Protein AF-A0A4Q6GI76-F1 (afdb_monomer_lite)

pLDDT: mean 83.43, std 17.77, range [30.83, 98.12]

Structure (mmCIF, N/CA/C/O backbone):
data_AF-A0A4Q6GI76-F1
#
_entry.id   AF-A0A4Q6GI76-F1
#
loop_
_atom_site.group_PDB
_atom_site.id
_atom_site.type_symbol
_atom_site.label_atom_id
_atom_site.label_alt_id
_atom_site.label_comp_id
_atom_site.label_asym_id
_atom_site.label_entity_id
_atom_site.label_seq_id
_atom_site.pdbx_PDB_ins_code
_atom_site.Cartn_x
_atom_site.Cartn_y
_atom_site.Cartn_z
_atom_site.occupancy
_atom_site.B_iso_or_equiv
_atom_site.auth_seq_id
_atom_site.auth_comp_id
_atom_site.auth_asym_id
_atom_site.auth_atom_id
_atom_site.pdbx_PDB_model_num
ATOM 1 N N . MET A 1 1 ? 5.325 -3.059 26.705 1.00 37.44 1 MET A N 1
ATOM 2 C CA . MET A 1 1 ? 4.812 -3.967 25.661 1.00 37.44 1 MET A CA 1
ATOM 3 C C . MET A 1 1 ? 5.532 -3.606 24.387 1.00 37.44 1 MET A C 1
ATOM 5 O O . MET A 1 1 ? 5.475 -2.455 23.978 1.00 37.44 1 MET A O 1
ATOM 9 N N . GLU A 1 2 ? 6.312 -4.540 23.868 1.00 30.83 2 GLU A N 1
ATOM 10 C CA . GLU A 1 2 ? 7.155 -4.357 22.692 1.00 30.83 2 GLU A CA 1
ATOM 11 C C . GLU A 1 2 ? 6.266 -4.553 21.460 1.00 30.83 2 GLU A C 1
ATOM 13 O O . GLU A 1 2 ? 5.723 -5.638 21.258 1.00 30.83 2 GLU A O 1
ATOM 18 N N . ALA A 1 3 ? 6.017 -3.478 20.708 1.00 36.62 3 ALA A N 1
ATOM 19 C CA . ALA A 1 3 ? 5.269 -3.556 19.460 1.00 36.62 3 ALA A CA 1
ATOM 20 C C . ALA A 1 3 ? 6.072 -4.439 18.502 1.00 36.62 3 ALA A C 1
ATOM 22 O O . ALA A 1 3 ? 7.137 -4.050 18.028 1.00 36.62 3 ALA A O 1
ATOM 23 N N . THR A 1 4 ? 5.605 -5.665 18.290 1.00 39.88 4 THR A N 1
ATOM 24 C CA . THR A 1 4 ? 6.233 -6.601 17.364 1.00 39.88 4 THR A CA 1
ATOM 25 C C . THR A 1 4 ? 6.022 -6.042 15.961 1.00 39.88 4 THR A C 1
ATOM 27 O O . THR A 1 4 ? 4.904 -6.067 15.454 1.00 39.88 4 THR A O 1
ATOM 30 N N . GLU A 1 5 ? 7.060 -5.459 15.356 1.00 50.97 5 GLU A N 1
ATOM 31 C CA . GLU A 1 5 ? 6.970 -4.973 13.978 1.00 50.97 5 GLU A CA 1
ATOM 32 C C . GLU A 1 5 ? 6.581 -6.146 13.061 1.00 50.97 5 GLU A C 1
ATOM 34 O O . GLU A 1 5 ? 7.261 -7.183 13.077 1.00 50.97 5 GLU A O 1
ATOM 39 N N . PRO A 1 6 ? 5.513 -6.024 12.249 1.00 48.62 6 PRO A N 1
ATOM 40 C CA . PRO A 1 6 ? 5.108 -7.086 11.341 1.00 48.62 6 PRO A CA 1
ATOM 41 C C . PRO A 1 6 ? 6.203 -7.303 10.291 1.00 48.62 6 PRO A C 1
ATOM 43 O O . PRO A 1 6 ? 6.335 -6.585 9.297 1.00 48.62 6 PRO A O 1
ATOM 46 N N . THR A 1 7 ? 7.034 -8.314 10.532 1.00 49.97 7 THR A N 1
ATOM 47 C CA . THR A 1 7 ? 8.175 -8.656 9.684 1.00 49.97 7 THR A CA 1
ATOM 48 C C . THR A 1 7 ? 7.739 -9.697 8.661 1.00 49.97 7 THR A C 1
ATOM 50 O O . THR A 1 7 ? 8.156 -10.848 8.708 1.00 49.97 7 THR A O 1
ATOM 53 N N . ILE A 1 8 ? 6.873 -9.305 7.725 1.00 56.41 8 ILE A N 1
ATOM 54 C CA . ILE A 1 8 ? 6.494 -10.174 6.603 1.00 56.41 8 ILE A CA 1
ATOM 55 C C . ILE A 1 8 ? 7.103 -9.591 5.337 1.00 56.41 8 ILE A C 1
ATOM 57 O O . ILE A 1 8 ? 6.615 -8.612 4.763 1.00 56.41 8 ILE A O 1
ATOM 61 N N . ASN A 1 9 ? 8.254 -10.132 4.933 1.00 61.22 9 ASN A N 1
ATOM 62 C CA . ASN A 1 9 ? 8.747 -9.914 3.577 1.00 61.22 9 ASN A CA 1
ATOM 63 C C . ASN A 1 9 ? 7.751 -10.557 2.602 1.00 61.22 9 ASN A C 1
ATOM 65 O O . ASN A 1 9 ? 7.221 -11.619 2.926 1.00 61.22 9 ASN A O 1
ATOM 69 N N . PRO A 1 10 ? 7.473 -9.926 1.447 1.00 63.62 10 PRO A N 1
ATOM 70 C CA . PRO A 1 10 ? 6.623 -10.539 0.433 1.00 63.62 10 PRO A CA 1
ATOM 71 C C . PRO A 1 10 ? 7.133 -11.943 0.129 1.00 63.62 10 PRO A C 1
ATOM 73 O O . PRO A 1 10 ? 8.340 -12.141 -0.043 1.00 63.62 10 PRO A O 1
ATOM 76 N N . ASP A 1 11 ? 6.211 -12.900 0.072 1.00 70.19 11 ASP A N 1
ATOM 77 C CA . ASP A 1 11 ? 6.537 -14.246 -0.370 1.00 70.19 11 ASP A CA 1
ATOM 78 C C . ASP A 1 11 ? 7.197 -14.157 -1.754 1.00 70.19 11 ASP A C 1
ATOM 80 O O . ASP A 1 11 ? 6.718 -13.474 -2.663 1.00 70.19 11 ASP A O 1
ATOM 84 N N . THR A 1 12 ? 8.319 -14.848 -1.932 1.00 68.44 12 THR A N 1
ATOM 85 C CA . THR A 1 12 ? 8.955 -15.000 -3.244 1.00 68.44 12 THR A CA 1
ATOM 86 C C . THR A 1 12 ? 7.984 -15.523 -4.309 1.00 68.44 12 THR A C 1
ATOM 88 O O . THR A 1 12 ? 8.167 -15.240 -5.491 1.00 68.44 12 THR A O 1
ATOM 91 N N . SER A 1 13 ? 6.907 -16.211 -3.909 1.00 77.19 13 SER A N 1
ATOM 92 C CA . SER A 1 13 ? 5.846 -16.671 -4.805 1.00 77.19 13 SER A CA 1
ATOM 93 C C . SER A 1 13 ? 5.094 -15.547 -5.525 1.00 77.19 13 SER A C 1
ATOM 95 O O . SER A 1 13 ? 4.607 -15.803 -6.625 1.00 77.19 13 SER A O 1
ATOM 97 N N . VAL A 1 14 ? 5.053 -14.317 -4.993 1.00 86.94 14 VAL A N 1
ATOM 98 C CA . VAL A 1 14 ? 4.423 -13.152 -5.654 1.00 86.94 14 VAL A CA 1
ATOM 99 C C . VAL A 1 14 ? 5.421 -12.283 -6.423 1.00 86.94 14 VAL A C 1
ATOM 101 O O . VAL A 1 14 ? 5.030 -11.317 -7.084 1.00 86.94 14 VAL A O 1
ATOM 104 N N . TYR A 1 15 ? 6.714 -12.618 -6.352 1.00 92.12 15 TYR A N 1
ATOM 105 C CA . TYR A 1 15 ? 7.767 -11.915 -7.072 1.00 92.12 15 TYR A CA 1
ATOM 106 C C . TYR A 1 15 ? 7.858 -12.385 -8.524 1.00 92.12 15 TYR A C 1
ATOM 108 O O . TYR A 1 15 ? 8.027 -13.576 -8.791 1.00 92.12 15 TYR A O 1
ATOM 116 N N . ARG A 1 16 ? 7.764 -11.451 -9.475 1.00 94.88 16 ARG A N 1
ATOM 117 C CA . ARG A 1 16 ? 7.809 -11.747 -10.918 1.00 94.88 16 ARG A CA 1
ATOM 118 C C . ARG A 1 16 ? 8.626 -10.709 -11.672 1.00 94.88 16 ARG A C 1
ATOM 120 O O . ARG A 1 16 ? 8.533 -9.521 -11.370 1.00 94.88 16 ARG A O 1
ATOM 127 N N . ILE A 1 17 ? 9.382 -11.148 -12.675 1.00 96.12 17 ILE A N 1
ATOM 128 C CA . ILE A 1 17 ? 10.082 -10.277 -13.625 1.00 96.12 17 ILE A CA 1
ATOM 129 C C . ILE A 1 17 ? 9.300 -10.307 -14.937 1.00 96.12 17 ILE A C 1
ATOM 131 O O . ILE A 1 17 ? 9.099 -11.373 -15.514 1.00 96.12 17 ILE A O 1
ATOM 135 N N . LEU A 1 18 ? 8.842 -9.148 -15.402 1.00 97.00 18 LEU A N 1
ATOM 136 C CA . LEU A 1 18 ? 7.907 -9.030 -16.519 1.00 97.00 18 LEU A CA 1
ATOM 137 C C . LEU A 1 18 ? 8.418 -8.011 -17.536 1.00 97.00 18 LEU A C 1
ATOM 139 O O . LEU A 1 18 ? 8.695 -6.869 -17.188 1.00 97.00 18 LEU A O 1
ATOM 143 N N . TYR A 1 19 ? 8.496 -8.393 -18.804 1.00 95.69 19 TYR A N 1
ATOM 144 C CA . TYR A 1 19 ? 8.895 -7.511 -19.901 1.00 95.69 19 TYR A CA 1
ATOM 145 C C . TYR A 1 19 ? 7.691 -7.199 -20.770 1.00 95.69 19 TYR A C 1
ATOM 147 O O . TYR A 1 19 ? 7.046 -8.119 -21.265 1.00 95.69 19 TYR A O 1
ATOM 155 N N . PHE A 1 20 ? 7.384 -5.920 -20.978 1.00 93.62 20 PHE A N 1
ATOM 156 C CA . PHE A 1 20 ? 6.380 -5.554 -21.973 1.00 93.62 20 PHE A CA 1
ATOM 157 C C . PHE A 1 20 ? 6.888 -5.900 -23.368 1.00 93.62 20 PHE A C 1
ATOM 159 O O . PHE A 1 20 ? 8.040 -5.614 -23.694 1.00 93.62 20 PHE A O 1
ATOM 166 N N . GLU A 1 21 ? 6.017 -6.488 -24.185 1.00 84.38 21 GLU A N 1
ATOM 167 C CA . GLU A 1 21 ? 6.312 -6.679 -25.603 1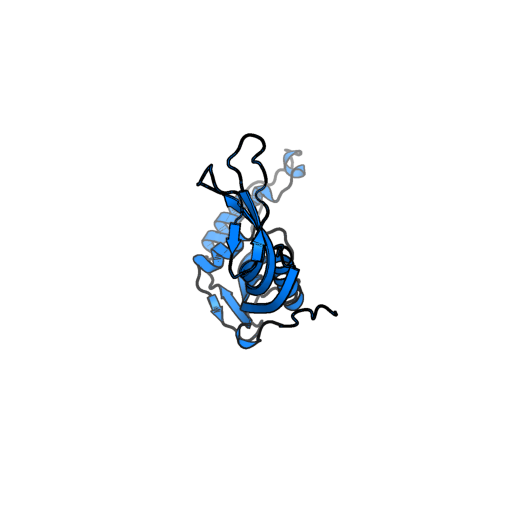.00 84.38 21 GLU A CA 1
ATOM 168 C C . GLU A 1 21 ? 6.536 -5.317 -26.276 1.00 84.38 21 GLU A C 1
ATOM 170 O O . GLU A 1 21 ? 6.006 -4.285 -25.848 1.00 84.38 21 GLU A O 1
ATOM 175 N N . GLU A 1 22 ? 7.340 -5.291 -27.335 1.00 67.19 22 GLU A N 1
ATOM 176 C CA . GLU A 1 22 ? 7.531 -4.082 -28.129 1.00 67.19 22 GLU A CA 1
ATOM 177 C C . GLU A 1 22 ? 6.208 -3.688 -28.794 1.00 67.19 22 GLU A C 1
ATOM 179 O O . GLU A 1 22 ? 5.761 -4.314 -29.750 1.00 67.19 22 GLU A O 1
ATOM 184 N N . VAL A 1 23 ? 5.565 -2.629 -28.293 1.00 57.75 23 VAL A N 1
ATOM 185 C CA . VAL A 1 23 ? 4.292 -2.136 -28.860 1.00 57.75 23 VAL A CA 1
ATOM 186 C C . VAL A 1 23 ? 4.498 -0.996 -29.866 1.00 57.75 23 VAL A C 1
ATOM 188 O O . VAL A 1 23 ? 3.547 -0.460 -30.428 1.00 57.75 23 VAL A O 1
ATOM 191 N N . TYR A 1 24 ? 5.750 -0.638 -30.154 1.00 53.97 24 TYR A N 1
ATOM 192 C CA . TYR A 1 24 ? 6.079 0.388 -31.137 1.00 53.97 24 TYR A CA 1
ATOM 193 C C . TYR A 1 24 ? 6.860 -0.224 -32.299 1.00 53.97 24 TYR A C 1
ATOM 195 O O . TYR A 1 24 ? 8.033 -0.545 -32.118 1.00 53.97 24 TYR A O 1
ATOM 203 N N . PRO A 1 25 ? 6.278 -0.332 -33.509 1.00 53.88 25 PRO A N 1
ATOM 204 C CA . PRO A 1 25 ? 7.106 -0.485 -34.693 1.00 53.88 25 PRO A CA 1
ATOM 205 C C . PRO A 1 25 ? 8.011 0.752 -34.767 1.00 53.88 25 PRO A C 1
ATOM 207 O O . PRO A 1 25 ? 7.522 1.883 -34.707 1.00 53.88 25 PRO A O 1
ATOM 210 N N . SER A 1 26 ? 9.322 0.525 -34.853 1.00 53.25 26 SER A N 1
ATOM 211 C CA . SER A 1 26 ? 10.428 1.503 -34.899 1.00 53.25 26 SER A CA 1
ATOM 212 C C . SER A 1 26 ? 10.108 2.857 -35.561 1.00 53.25 26 SER A C 1
ATOM 214 O O . SER A 1 26 ? 10.520 3.908 -35.070 1.00 53.25 26 SER A O 1
ATOM 216 N N . ARG A 1 27 ? 9.287 2.848 -36.614 1.00 52.47 27 ARG A N 1
ATOM 217 C CA . ARG A 1 27 ? 8.807 4.017 -37.365 1.00 52.47 27 ARG A CA 1
ATOM 218 C C . ARG A 1 27 ? 8.092 5.089 -36.523 1.00 52.47 27 ARG A C 1
ATOM 220 O O . ARG A 1 27 ? 8.289 6.277 -36.751 1.00 52.47 27 ARG A O 1
ATOM 227 N N . ALA A 1 28 ? 7.282 4.704 -35.533 1.00 55.47 28 ALA A N 1
ATOM 228 C CA . ALA A 1 28 ? 6.566 5.669 -34.686 1.00 55.47 28 ALA A CA 1
ATOM 229 C C . ALA A 1 28 ? 7.491 6.349 -33.655 1.00 55.47 28 ALA A C 1
ATOM 231 O O . ALA A 1 28 ? 7.282 7.509 -33.292 1.00 55.47 28 ALA A O 1
ATOM 232 N N . ALA A 1 29 ? 8.537 5.643 -33.211 1.00 56.59 29 ALA A N 1
ATOM 233 C CA . ALA A 1 29 ? 9.566 6.195 -32.335 1.00 56.59 29 ALA A CA 1
ATOM 234 C C . ALA A 1 29 ? 10.474 7.180 -33.092 1.00 56.59 29 ALA A C 1
ATOM 236 O O . ALA A 1 29 ? 10.780 8.247 -32.557 1.00 56.59 29 ALA A O 1
ATOM 237 N N . GLU A 1 30 ? 10.826 6.876 -34.348 1.00 55.94 30 GLU A N 1
ATOM 238 C CA . GLU A 1 30 ? 11.527 7.807 -35.246 1.00 55.94 30 GLU A CA 1
ATOM 239 C C . GLU A 1 30 ? 10.737 9.105 -35.457 1.00 55.94 30 GLU A C 1
ATOM 241 O O . GLU A 1 30 ? 11.282 10.186 -35.243 1.00 55.94 30 GLU A O 1
ATOM 246 N N . GLU A 1 31 ? 9.439 9.033 -35.775 1.00 59.78 31 GLU A N 1
ATOM 247 C CA . GLU A 1 31 ? 8.607 10.232 -35.972 1.00 59.78 31 GLU A CA 1
ATOM 248 C C . GLU A 1 31 ? 8.507 11.112 -34.710 1.00 59.78 31 GLU A C 1
ATOM 250 O O . GLU A 1 31 ? 8.440 12.344 -34.791 1.00 59.78 31 GLU A O 1
ATOM 255 N N . GLN A 1 32 ? 8.503 10.506 -33.519 1.00 59.41 32 GLN A N 1
ATOM 256 C CA . GLN A 1 32 ? 8.444 11.240 -32.254 1.00 59.41 32 GLN A CA 1
ATOM 257 C C . GLN A 1 32 ? 9.807 11.835 -31.854 1.00 59.41 32 GLN A C 1
ATOM 259 O O . GLN A 1 32 ? 9.861 12.941 -31.296 1.00 59.41 32 GLN A O 1
ATOM 264 N N . ALA A 1 33 ? 10.902 11.150 -32.191 1.00 58.44 33 ALA A N 1
ATOM 265 C CA . ALA A 1 33 ? 12.263 11.658 -32.055 1.00 58.44 33 ALA A CA 1
ATOM 266 C C . ALA A 1 33 ? 12.526 12.823 -33.015 1.00 58.44 33 ALA A C 1
ATOM 268 O O . ALA A 1 33 ? 13.063 13.848 -32.593 1.00 58.44 33 ALA A O 1
ATOM 269 N N . GLU A 1 34 ? 12.064 12.734 -34.266 1.00 58.75 34 GLU A N 1
ATOM 270 C CA . GLU A 1 34 ? 12.150 13.828 -35.236 1.00 58.75 34 GLU A CA 1
ATOM 271 C C . GLU A 1 34 ? 11.408 15.082 -34.765 1.00 58.75 34 GLU A C 1
ATOM 273 O O . GLU A 1 34 ? 11.960 16.183 -34.832 1.00 58.75 34 GLU A O 1
ATOM 278 N N . LYS A 1 35 ? 10.210 14.928 -34.186 1.00 59.19 35 LYS A N 1
ATOM 279 C CA . LYS A 1 35 ? 9.452 16.049 -33.599 1.00 59.19 35 LYS A CA 1
ATOM 280 C C . LYS A 1 35 ? 10.161 16.696 -32.400 1.00 59.19 35 LYS A C 1
ATOM 282 O O . LYS A 1 35 ? 10.020 17.898 -32.185 1.00 59.19 35 LYS A O 1
ATOM 287 N N . SER A 1 36 ? 10.940 15.928 -31.634 1.00 57.94 36 SER A N 1
ATOM 288 C CA . SER A 1 36 ? 11.615 16.388 -30.402 1.00 57.94 36 SER A CA 1
ATOM 289 C C . SER A 1 36 ? 13.046 16.898 -30.625 1.00 57.94 36 SER A C 1
ATOM 291 O O . SER A 1 36 ? 13.612 17.584 -29.774 1.00 57.94 36 SER A O 1
ATOM 293 N N . LYS A 1 37 ? 13.619 16.617 -31.795 1.00 57.25 37 LYS A N 1
ATOM 294 C CA . LYS A 1 37 ? 14.984 16.940 -32.233 1.00 57.25 37 LYS A CA 1
ATOM 295 C C . LYS A 1 37 ? 15.355 18.417 -32.099 1.00 57.25 37 LYS A C 1
ATOM 297 O O . LYS A 1 37 ? 16.482 18.737 -31.743 1.00 57.25 37 LYS A O 1
ATOM 302 N N . LEU A 1 38 ? 14.402 19.326 -32.324 1.00 52.09 38 LEU A N 1
ATOM 303 C CA . LEU A 1 38 ? 14.604 20.776 -32.175 1.00 52.09 38 LEU A CA 1
ATOM 304 C C . LEU A 1 38 ? 14.486 21.270 -30.724 1.00 52.09 38 LEU A C 1
ATOM 306 O O . LEU A 1 38 ? 14.940 22.371 -30.422 1.00 52.09 38 LEU A O 1
ATOM 310 N N . ALA A 1 39 ? 13.877 20.483 -29.833 1.00 55.28 39 ALA A N 1
ATOM 311 C CA . ALA A 1 39 ? 13.730 20.820 -28.417 1.00 55.28 39 ALA A CA 1
ATOM 312 C C . ALA A 1 39 ? 14.955 20.405 -27.579 1.00 55.28 39 ALA A C 1
ATOM 314 O O . ALA A 1 39 ? 15.192 20.995 -26.528 1.00 55.28 39 ALA A O 1
ATOM 315 N N . ALA A 1 40 ? 15.745 19.433 -28.054 1.00 55.00 40 ALA A N 1
ATOM 316 C CA . ALA A 1 40 ? 16.984 18.980 -27.412 1.00 55.00 40 ALA A CA 1
ATOM 317 C C . ALA A 1 40 ? 18.143 19.993 -27.527 1.00 55.00 40 ALA A C 1
ATOM 319 O O . ALA A 1 40 ? 19.038 20.015 -26.683 1.00 55.00 40 ALA A O 1
ATOM 320 N N . PHE A 1 41 ? 18.112 20.884 -28.524 1.00 55.72 41 PHE A N 1
ATOM 321 C CA . PHE A 1 41 ? 18.999 22.047 -28.570 1.00 55.72 41 PHE A CA 1
ATOM 322 C C . PHE A 1 41 ? 18.426 23.116 -27.634 1.00 55.72 41 PHE A C 1
ATOM 324 O O . PHE A 1 41 ? 17.474 23.813 -27.980 1.00 55.72 41 PHE A O 1
ATOM 331 N N . GLY A 1 42 ? 18.968 23.188 -26.417 1.00 53.97 42 GLY A N 1
ATOM 332 C CA . GLY A 1 42 ? 18.486 24.062 -25.346 1.00 53.97 42 GLY A CA 1
ATOM 333 C C . GLY A 1 42 ? 18.397 25.557 -25.701 1.00 53.97 42 GLY A C 1
ATOM 334 O O . GLY A 1 42 ? 18.756 26.014 -26.786 1.00 53.97 42 GLY A O 1
ATOM 335 N N . THR A 1 43 ? 17.939 26.355 -24.736 1.00 55.84 43 THR A N 1
ATOM 336 C CA . THR A 1 43 ? 17.688 27.809 -24.846 1.00 55.84 43 THR A CA 1
ATOM 337 C C . THR A 1 43 ? 18.845 28.630 -25.432 1.00 55.84 43 THR A C 1
ATOM 339 O O . THR A 1 43 ? 18.590 29.651 -26.066 1.00 55.84 43 THR A O 1
ATOM 342 N N . LEU A 1 44 ? 20.096 28.172 -25.318 1.00 50.88 44 LEU A N 1
ATOM 343 C CA . LEU A 1 44 ? 21.273 28.835 -25.897 1.00 50.88 44 LEU A CA 1
ATOM 344 C C . LEU A 1 44 ? 21.314 28.799 -27.438 1.00 50.88 44 LEU A C 1
ATOM 346 O O . LEU A 1 44 ? 21.738 29.773 -28.053 1.00 50.88 44 LEU A O 1
ATOM 350 N N . ALA A 1 45 ? 20.799 27.744 -28.082 1.00 53.09 45 ALA A N 1
ATOM 351 C CA . ALA A 1 45 ? 20.698 27.679 -29.547 1.00 53.09 45 ALA A CA 1
ATOM 352 C C . ALA A 1 45 ? 19.570 28.572 -30.105 1.00 53.09 45 ALA A C 1
ATOM 354 O O . ALA A 1 45 ? 19.587 28.939 -31.279 1.00 53.09 45 ALA A O 1
ATOM 355 N N . ARG A 1 46 ? 18.595 28.954 -29.263 1.00 52.28 46 ARG A N 1
ATOM 356 C CA . ARG A 1 46 ? 17.535 29.919 -29.610 1.00 52.28 46 ARG A CA 1
ATOM 357 C C . ARG A 1 46 ? 18.007 31.376 -29.570 1.00 52.28 46 ARG A C 1
ATOM 359 O O . ARG A 1 46 ? 17.379 32.209 -30.213 1.00 52.28 46 ARG A O 1
ATOM 366 N N . LEU A 1 47 ? 19.085 31.677 -28.842 1.00 52.53 47 LEU A N 1
ATOM 367 C CA . LEU A 1 47 ? 19.615 33.036 -28.668 1.00 52.53 47 LEU A CA 1
ATOM 368 C C . LEU A 1 47 ? 20.677 33.427 -29.707 1.00 52.53 47 LEU A C 1
ATOM 370 O O . LEU A 1 47 ? 21.026 34.600 -29.792 1.00 52.53 47 LEU A O 1
ATOM 374 N N . ASN A 1 48 ? 21.171 32.483 -30.516 1.00 54.09 48 ASN A N 1
ATOM 375 C CA . ASN A 1 48 ? 22.168 32.761 -31.549 1.00 54.09 48 ASN A CA 1
ATOM 376 C C . ASN A 1 48 ? 21.625 32.419 -32.957 1.00 54.09 48 ASN A C 1
ATOM 378 O O . ASN A 1 48 ? 21.766 31.280 -33.411 1.00 54.09 48 ASN A O 1
ATOM 382 N N . PRO A 1 49 ? 20.988 33.376 -33.662 1.00 58.69 49 PRO A N 1
ATOM 383 C CA . PRO A 1 49 ? 20.308 33.125 -34.938 1.00 58.69 49 PRO A CA 1
ATOM 384 C C . PRO A 1 49 ? 21.246 32.723 -36.089 1.00 58.69 49 PRO A C 1
ATOM 386 O O . PRO A 1 49 ? 20.771 32.180 -37.084 1.00 58.69 49 PRO A O 1
ATOM 389 N N . LEU A 1 50 ? 22.560 32.933 -35.951 1.00 58.66 50 LEU A N 1
ATOM 390 C CA . LEU A 1 50 ? 23.572 32.560 -36.949 1.00 58.66 50 LEU A CA 1
ATOM 391 C C . LEU A 1 50 ? 23.976 31.075 -36.899 1.00 58.66 50 LEU A C 1
ATOM 393 O O . LEU A 1 50 ? 24.399 30.537 -37.915 1.00 58.66 50 LEU A O 1
ATOM 397 N N . ASN A 1 51 ? 23.789 30.400 -35.756 1.00 55.50 51 ASN A N 1
ATOM 398 C CA . ASN A 1 51 ? 24.187 28.999 -35.539 1.00 55.50 51 ASN A CA 1
ATOM 399 C C . ASN A 1 51 ? 22.995 28.077 -35.247 1.00 55.50 51 ASN A C 1
ATOM 401 O O . ASN A 1 51 ? 23.155 27.022 -34.634 1.00 55.50 51 ASN A O 1
ATOM 405 N N . ARG A 1 52 ? 21.783 28.461 -35.667 1.00 52.16 52 ARG A N 1
ATOM 406 C CA . ARG A 1 52 ? 20.602 27.606 -35.516 1.00 52.16 52 ARG A CA 1
ATOM 407 C C . ARG A 1 52 ? 20.751 26.377 -36.428 1.00 52.16 52 ARG A C 1
ATOM 409 O O . ARG A 1 52 ? 20.756 26.550 -37.649 1.00 52.16 52 ARG A O 1
ATOM 416 N N . PRO A 1 53 ? 20.831 25.148 -35.882 1.00 51.31 53 PRO A N 1
ATOM 417 C CA . PRO A 1 53 ? 20.881 23.944 -36.703 1.00 51.31 53 PRO A CA 1
ATOM 418 C C . PRO A 1 53 ? 19.614 23.866 -37.561 1.00 51.31 53 PRO A C 1
ATOM 420 O O . PRO A 1 53 ? 18.498 23.989 -37.045 1.00 51.31 53 PRO A O 1
ATOM 423 N N . LYS A 1 54 ? 19.772 23.702 -38.877 1.00 54.06 54 LYS A N 1
ATOM 424 C CA . LYS A 1 54 ? 18.642 23.475 -39.791 1.00 54.06 54 LYS A CA 1
ATOM 425 C C . LYS A 1 54 ? 18.130 22.048 -39.582 1.00 54.06 54 LYS A C 1
ATOM 427 O O . LYS A 1 54 ? 18.928 21.157 -39.283 1.00 54.06 54 LYS A O 1
ATOM 432 N N . ALA A 1 55 ? 16.826 21.821 -39.749 1.00 50.12 55 ALA A N 1
ATOM 433 C CA . ALA A 1 55 ? 16.214 20.497 -39.568 1.00 50.12 55 ALA A CA 1
ATOM 434 C C . ALA A 1 55 ? 16.960 19.395 -40.354 1.00 50.12 55 ALA A C 1
ATOM 436 O O . ALA A 1 55 ? 17.193 18.314 -39.820 1.00 50.12 55 ALA A O 1
ATOM 437 N N . ASP A 1 56 ? 17.463 19.741 -41.543 1.00 52.22 56 ASP A N 1
ATOM 438 C CA . ASP A 1 56 ? 18.185 18.846 -42.458 1.00 52.22 56 ASP A CA 1
ATOM 439 C C . ASP A 1 56 ? 19.611 18.468 -42.006 1.00 52.22 56 ASP A C 1
ATOM 441 O O . ASP A 1 56 ? 20.209 17.534 -42.540 1.00 52.22 56 ASP A O 1
ATOM 445 N N . THR A 1 57 ? 20.191 19.194 -41.040 1.00 47.53 57 THR A N 1
ATOM 446 C CA . THR A 1 57 ? 21.585 18.983 -40.581 1.00 47.53 57 THR A CA 1
ATOM 447 C C . THR A 1 57 ? 21.713 18.079 -39.366 1.00 47.53 57 THR A C 1
ATOM 449 O O . THR A 1 57 ? 22.793 17.566 -39.084 1.00 47.53 57 THR A O 1
ATOM 452 N N . VAL A 1 58 ? 20.621 17.843 -38.649 1.00 47.09 58 VAL A N 1
ATOM 453 C CA . VAL A 1 58 ? 20.628 16.929 -37.515 1.00 47.09 58 VAL A CA 1
ATOM 454 C C . VAL A 1 58 ? 20.171 15.581 -38.072 1.00 47.09 58 VAL A C 1
ATOM 456 O O . VAL A 1 58 ? 19.073 15.466 -38.599 1.00 47.09 58 VAL A O 1
ATOM 459 N N . ARG A 1 59 ? 20.993 14.535 -38.002 1.00 51.94 59 ARG A N 1
ATOM 460 C CA . ARG A 1 59 ? 20.587 13.159 -38.343 1.00 51.94 59 ARG A CA 1
ATOM 461 C C . ARG A 1 59 ? 20.501 12.363 -37.048 1.00 51.94 59 ARG A C 1
ATOM 463 O O . ARG A 1 59 ? 21.395 12.469 -36.218 1.00 51.94 59 ARG A O 1
ATOM 470 N N . LEU A 1 60 ? 19.404 11.632 -36.850 1.00 51.94 60 LEU A N 1
ATOM 471 C CA . LEU A 1 60 ? 19.319 10.638 -35.778 1.00 51.94 60 LEU A CA 1
ATOM 472 C C . LEU A 1 60 ? 20.252 9.501 -36.201 1.00 51.94 60 LEU A C 1
ATOM 474 O O . LEU A 1 60 ? 19.894 8.695 -37.049 1.00 51.94 60 LEU A O 1
ATOM 478 N N . SER A 1 61 ? 21.508 9.544 -35.755 1.00 55.50 61 SER A N 1
ATOM 479 C CA . SER A 1 61 ? 22.552 8.629 -36.234 1.00 55.50 61 SER A CA 1
ATOM 480 C C . SER A 1 61 ? 22.576 7.309 -35.471 1.00 55.50 61 SER A C 1
ATOM 482 O O . SER A 1 61 ? 23.109 6.325 -35.978 1.00 55.50 61 SER A O 1
ATOM 484 N N . LYS A 1 62 ? 22.009 7.281 -34.261 1.00 59.69 62 LYS A N 1
ATOM 485 C CA . LYS A 1 62 ? 21.961 6.102 -33.408 1.00 59.69 62 LYS A CA 1
ATOM 486 C C . LYS A 1 62 ? 20.695 6.142 -32.565 1.00 59.69 62 LYS A C 1
ATOM 488 O O . LYS A 1 62 ? 20.347 7.184 -32.024 1.00 59.69 62 LYS A O 1
ATOM 493 N N . TRP A 1 63 ? 20.028 5.006 -32.464 1.00 65.81 63 TRP A N 1
ATOM 494 C CA . TRP A 1 63 ? 18.991 4.765 -31.476 1.00 65.81 63 TRP A CA 1
ATOM 495 C C . TRP A 1 63 ? 19.348 3.488 -30.725 1.00 65.81 63 TRP A C 1
ATOM 497 O O . TRP A 1 63 ? 20.043 2.619 -31.254 1.00 65.81 63 TRP A O 1
ATOM 507 N N . GLU A 1 64 ? 18.915 3.399 -29.476 1.00 79.94 64 GLU A N 1
ATOM 508 C CA . GLU A 1 64 ? 19.074 2.210 -28.648 1.00 79.94 64 GLU A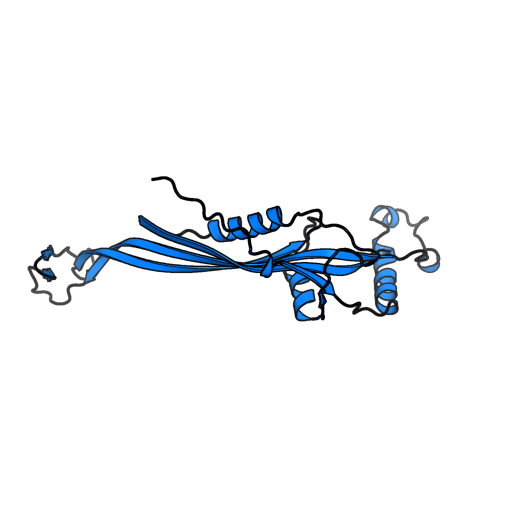 CA 1
ATOM 509 C C . GLU A 1 64 ? 17.737 1.909 -27.978 1.00 79.94 64 GLU A C 1
ATOM 511 O O . GLU A 1 64 ? 17.141 2.781 -27.338 1.00 79.94 64 GLU A O 1
ATOM 516 N N . LEU A 1 65 ? 17.254 0.677 -28.135 1.00 84.94 65 LEU A N 1
ATOM 517 C CA . LEU A 1 65 ? 16.120 0.190 -27.366 1.00 84.94 65 LEU A CA 1
ATOM 518 C C . LEU A 1 65 ? 16.618 -0.232 -25.986 1.00 84.94 65 LEU A C 1
ATOM 520 O O . LEU A 1 65 ? 17.479 -1.099 -25.866 1.00 84.94 65 LEU A O 1
ATOM 524 N N . ARG A 1 66 ? 16.059 0.380 -24.946 1.00 90.69 66 ARG A N 1
ATOM 525 C CA . ARG A 1 66 ? 16.351 0.040 -23.557 1.00 90.69 66 ARG A CA 1
ATOM 526 C C . ARG A 1 66 ? 15.100 -0.452 -22.861 1.00 90.69 66 ARG A C 1
ATOM 528 O O . ARG A 1 66 ? 14.028 0.133 -23.005 1.00 90.69 66 ARG A O 1
ATOM 535 N N . TYR A 1 67 ? 15.259 -1.478 -22.044 1.00 93.75 67 TYR A N 1
ATOM 536 C CA . TYR A 1 67 ? 14.215 -1.975 -21.165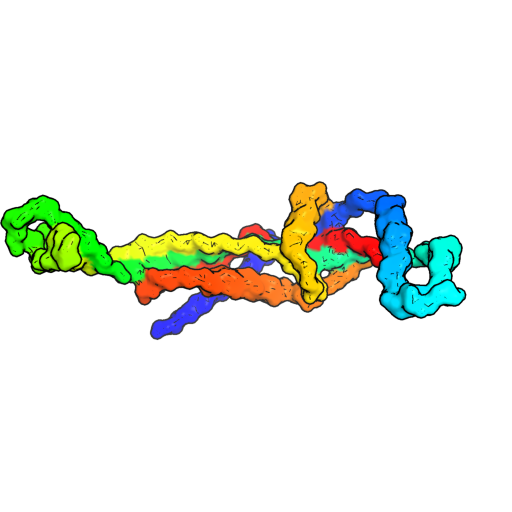 1.00 93.75 67 TYR A CA 1
ATOM 537 C C . TYR A 1 67 ? 14.413 -1.373 -19.779 1.00 93.75 67 TYR A C 1
ATOM 539 O O . TYR A 1 67 ? 15.331 -1.734 -19.043 1.00 93.75 67 TYR A O 1
ATOM 547 N N . GLU A 1 68 ? 13.567 -0.406 -19.436 1.00 95.44 68 GLU A N 1
ATOM 548 C CA . GLU A 1 68 ? 13.681 0.341 -18.188 1.00 95.44 68 GLU A CA 1
ATOM 549 C C . GLU A 1 68 ? 12.783 -0.241 -17.085 1.00 95.44 68 GLU A C 1
ATOM 551 O O . GLU A 1 68 ? 11.587 -0.443 -17.327 1.00 95.44 68 GLU A O 1
ATOM 556 N N . PRO A 1 69 ? 13.311 -0.448 -15.866 1.00 97.69 69 PRO A N 1
ATOM 557 C CA . PRO A 1 69 ? 12.587 -1.116 -14.796 1.00 97.69 69 PRO A CA 1
ATOM 558 C C . PRO A 1 69 ? 11.658 -0.184 -14.004 1.00 97.69 69 PRO A C 1
ATOM 560 O O . PRO A 1 69 ? 11.997 0.963 -13.691 1.00 97.69 69 PRO A O 1
ATOM 563 N N . PHE A 1 70 ? 10.519 -0.715 -13.567 1.00 98.12 70 PHE A N 1
ATOM 564 C CA . PHE A 1 70 ? 9.684 -0.129 -12.522 1.00 98.12 70 PHE A CA 1
ATOM 565 C C . PHE A 1 70 ? 8.992 -1.203 -11.677 1.00 98.12 70 PHE A C 1
ATOM 567 O O . PHE A 1 70 ? 8.699 -2.300 -12.142 1.00 98.12 70 PHE A O 1
ATOM 574 N N . TRP A 1 71 ? 8.714 -0.866 -10.422 1.00 97.88 71 TRP A N 1
ATOM 575 C CA . TRP A 1 71 ? 8.022 -1.737 -9.479 1.00 97.88 71 TRP A CA 1
ATOM 576 C C . TRP A 1 71 ? 6.515 -1.531 -9.543 1.00 97.88 71 TRP A C 1
ATOM 578 O O . TRP A 1 71 ? 6.052 -0.388 -9.539 1.00 97.88 71 TRP A O 1
ATOM 588 N N . HIS A 1 72 ? 5.777 -2.637 -9.525 1.00 98.12 72 HIS A N 1
ATOM 589 C CA . HIS A 1 72 ? 4.353 -2.687 -9.229 1.00 98.12 72 HIS A CA 1
ATOM 590 C C . HIS A 1 72 ? 4.145 -3.539 -7.976 1.00 98.12 72 HIS A C 1
ATOM 592 O O . HIS A 1 72 ? 4.401 -4.743 -8.002 1.00 98.12 72 HIS A O 1
ATOM 598 N N . LEU A 1 73 ? 3.712 -2.910 -6.883 1.00 97.31 73 LEU A N 1
ATOM 599 C CA . LEU A 1 73 ? 3.406 -3.601 -5.631 1.00 97.31 73 LEU A CA 1
ATOM 600 C C . LEU A 1 73 ? 1.938 -3.392 -5.271 1.00 97.31 73 LEU A C 1
ATOM 602 O O . LEU A 1 73 ? 1.469 -2.252 -5.276 1.00 97.31 73 LEU A O 1
ATOM 606 N N . VAL A 1 74 ? 1.254 -4.471 -4.901 1.00 97.62 74 VAL A N 1
ATOM 607 C CA . VAL A 1 74 ? -0.079 -4.423 -4.289 1.00 97.62 74 VAL A CA 1
ATOM 608 C C . VAL A 1 74 ? 0.007 -5.117 -2.947 1.00 97.62 74 VAL A C 1
ATOM 610 O O . VAL A 1 74 ? 0.412 -6.279 -2.878 1.00 97.62 74 VAL A O 1
ATOM 613 N N . ALA A 1 75 ? -0.350 -4.394 -1.893 1.00 96.88 75 ALA A N 1
ATOM 614 C CA . ALA A 1 75 ? -0.308 -4.906 -0.536 1.00 96.88 75 ALA A CA 1
ATOM 615 C C . ALA A 1 75 ? -1.513 -4.432 0.270 1.00 96.88 75 ALA A C 1
ATOM 617 O O . ALA A 1 75 ? -2.067 -3.361 0.011 1.00 96.88 75 ALA A O 1
ATOM 618 N N . ARG A 1 76 ? -1.872 -5.229 1.270 1.00 97.06 76 ARG A N 1
ATOM 619 C CA . ARG A 1 76 ? -2.922 -4.938 2.234 1.00 97.06 76 ARG A CA 1
ATOM 620 C C . ARG A 1 76 ? -2.360 -5.054 3.641 1.00 97.06 76 ARG A C 1
ATOM 622 O O . ARG A 1 76 ? -1.638 -6.000 3.935 1.00 97.06 76 ARG A O 1
ATOM 629 N N . ARG A 1 77 ? -2.718 -4.105 4.500 1.00 96.81 77 ARG A N 1
ATOM 630 C CA . ARG A 1 77 ? -2.572 -4.210 5.951 1.00 96.81 77 ARG A CA 1
ATOM 631 C C . ARG A 1 77 ? -3.940 -4.507 6.556 1.00 96.81 77 ARG A C 1
ATOM 633 O O . ARG A 1 77 ? -4.882 -3.750 6.313 1.00 96.81 77 ARG A O 1
ATOM 640 N N . GLU A 1 78 ? -4.049 -5.586 7.314 1.00 97.19 78 GLU A N 1
ATOM 641 C CA . GLU A 1 78 ? -5.237 -5.929 8.096 1.00 97.19 78 GLU A CA 1
ATOM 642 C C . GLU A 1 78 ? -4.910 -5.761 9.580 1.00 97.19 78 GLU A C 1
ATOM 644 O O . GLU A 1 78 ? -3.929 -6.321 10.071 1.00 97.19 78 GLU A O 1
ATOM 649 N N . VAL A 1 79 ? -5.705 -4.940 10.269 1.00 97.31 79 VAL A N 1
ATOM 650 C CA . VAL A 1 79 ? -5.503 -4.602 11.681 1.00 97.31 79 VAL A CA 1
ATOM 651 C C . VAL A 1 79 ? -6.765 -4.923 12.465 1.00 97.31 79 VAL A C 1
ATOM 653 O O . VAL A 1 79 ? -7.820 -4.336 12.211 1.00 97.31 79 VAL A O 1
ATOM 656 N N . ASP A 1 80 ? -6.624 -5.803 13.448 1.00 97.75 80 ASP A N 1
ATOM 657 C CA . ASP A 1 80 ? -7.621 -6.061 14.480 1.00 97.75 80 ASP A CA 1
ATOM 658 C C . ASP A 1 80 ? -7.234 -5.276 15.729 1.00 97.75 80 ASP A C 1
ATOM 660 O O . ASP A 1 80 ? -6.096 -5.361 16.202 1.00 97.75 80 ASP A O 1
ATOM 664 N N . TYR A 1 81 ? -8.151 -4.481 16.270 1.00 97.50 81 TYR A N 1
ATOM 665 C CA . TYR A 1 81 ? -7.851 -3.607 17.399 1.00 97.50 81 TYR A CA 1
ATOM 666 C C . TYR A 1 81 ? -9.067 -3.345 18.282 1.00 97.50 81 TYR A C 1
ATOM 668 O O . TYR A 1 81 ? -10.210 -3.563 17.894 1.00 97.50 81 TYR A O 1
ATOM 676 N N . LEU A 1 82 ? -8.796 -2.876 19.495 1.00 97.88 82 LEU A N 1
ATOM 677 C CA . LEU A 1 82 ? -9.787 -2.430 20.457 1.00 97.88 82 LEU A CA 1
ATOM 678 C C . LEU A 1 82 ? -9.774 -0.905 20.499 1.00 97.88 82 LEU A C 1
ATOM 680 O O . LEU A 1 82 ? -8.707 -0.302 20.650 1.00 97.88 82 LEU A O 1
ATOM 684 N N . HIS A 1 83 ? -10.947 -0.295 20.375 1.00 97.06 83 HIS A N 1
ATOM 685 C CA . HIS A 1 83 ? -11.149 1.143 20.527 1.00 97.06 83 HIS A CA 1
ATOM 686 C C . HIS A 1 83 ? -12.027 1.401 21.750 1.00 97.06 83 HIS A C 1
ATOM 688 O O . HIS A 1 83 ? -13.046 0.740 21.940 1.00 97.06 83 HIS A O 1
ATOM 694 N N . GLU A 1 84 ? -11.617 2.336 22.600 1.00 96.50 84 GLU A N 1
ATOM 695 C CA . GLU A 1 84 ? -12.420 2.765 23.742 1.00 96.50 84 GLU A CA 1
ATOM 696 C C . GLU A 1 84 ? -13.140 4.058 23.378 1.00 96.50 84 GLU A C 1
ATOM 698 O O . GLU A 1 84 ? -12.502 5.040 22.995 1.00 96.50 84 GLU A O 1
ATOM 703 N N . ALA A 1 85 ? -14.463 4.058 23.514 1.00 95.62 85 ALA A N 1
ATOM 704 C CA . ALA A 1 85 ? -15.307 5.176 23.125 1.00 95.62 85 ALA A CA 1
ATOM 705 C C . ALA A 1 85 ? -16.340 5.513 24.198 1.00 95.62 85 ALA A C 1
ATOM 707 O O . ALA A 1 85 ? -16.773 4.667 24.980 1.00 95.62 85 ALA A O 1
ATOM 708 N N . VAL A 1 86 ? -16.800 6.763 24.168 1.00 95.25 86 VAL A N 1
ATOM 709 C CA . VAL A 1 86 ? -17.935 7.228 24.968 1.00 95.25 86 VAL A CA 1
ATOM 710 C C . VAL A 1 86 ? -19.082 7.567 24.037 1.00 95.25 86 VAL A C 1
ATOM 712 O O . VAL A 1 86 ? -18.998 8.522 23.262 1.00 95.25 86 VAL A O 1
ATOM 715 N N . TYR A 1 87 ? -20.168 6.801 24.111 1.00 94.81 87 TYR A N 1
ATOM 716 C CA . TYR A 1 87 ? -21.343 7.032 23.279 1.00 94.81 87 TYR A CA 1
ATOM 717 C C . TYR A 1 87 ? -22.435 7.761 24.065 1.00 94.81 87 TYR A C 1
ATOM 719 O O . TYR A 1 87 ? -22.886 7.267 25.103 1.00 94.81 87 TYR A O 1
ATOM 727 N N . PRO A 1 88 ? -22.919 8.911 23.564 1.00 93.69 88 PRO A N 1
ATOM 728 C CA . PRO A 1 88 ? -24.049 9.597 24.165 1.00 93.69 88 PRO A CA 1
ATOM 729 C C . PRO A 1 88 ? -25.366 8.901 23.789 1.00 93.69 88 PRO A C 1
ATOM 731 O O . PRO A 1 88 ? -25.811 8.965 22.641 1.00 93.69 88 PRO A O 1
ATOM 734 N N . VAL A 1 89 ? -26.051 8.306 24.764 1.00 94.31 89 VAL A N 1
ATOM 735 C CA . VAL A 1 89 ? -27.397 7.745 24.583 1.00 94.31 89 VAL A CA 1
ATOM 736 C C . VAL A 1 89 ? -28.432 8.790 24.978 1.00 94.31 89 VAL A C 1
ATOM 738 O O . VAL A 1 89 ? -28.552 9.175 26.140 1.00 94.31 89 VAL A O 1
ATOM 741 N N . GLN A 1 90 ? -29.191 9.264 23.994 1.00 94.75 90 GLN A N 1
ATOM 742 C CA . GLN A 1 90 ? -30.206 10.297 24.194 1.00 94.75 90 GLN A CA 1
ATOM 743 C C . GLN A 1 90 ? -31.431 9.736 24.920 1.00 94.75 90 GLN A C 1
ATOM 745 O O . GLN A 1 90 ? -32.001 8.722 24.513 1.00 94.75 90 GLN A O 1
ATOM 750 N N . ILE A 1 91 ? -31.883 10.439 25.956 1.00 93.69 91 ILE A N 1
ATOM 751 C CA . ILE A 1 91 ? -33.063 10.073 26.734 1.00 93.69 91 ILE A CA 1
ATOM 752 C C . ILE A 1 91 ? -34.281 10.774 26.142 1.00 93.69 91 ILE A C 1
ATOM 754 O O . ILE A 1 91 ? -34.393 11.999 26.127 1.00 93.69 91 ILE A O 1
ATOM 758 N N . THR A 1 92 ? -35.206 9.977 25.615 1.00 91.00 92 THR A N 1
ATOM 759 C CA . THR A 1 92 ? -36.412 10.477 24.944 1.00 91.00 92 THR A CA 1
ATOM 760 C C . THR A 1 92 ? -37.574 10.708 25.902 1.00 91.00 92 THR A C 1
ATOM 762 O O . THR A 1 92 ? -38.432 11.537 25.609 1.00 91.00 92 THR A O 1
ATOM 765 N N . ASN A 1 93 ? -37.609 10.009 27.040 1.00 91.00 93 ASN A N 1
ATOM 766 C CA . ASN A 1 93 ? -38.647 10.178 28.052 1.00 91.00 93 ASN A CA 1
ATOM 767 C C . ASN A 1 93 ? -38.297 11.357 28.983 1.00 91.00 93 ASN A C 1
ATOM 769 O O . ASN A 1 93 ? -37.376 11.222 29.793 1.00 91.00 93 ASN A O 1
ATOM 773 N N . PRO A 1 94 ? -39.041 12.478 28.940 1.00 87.00 94 PRO A N 1
ATOM 774 C CA . PRO A 1 94 ? -38.738 13.669 29.738 1.00 87.00 94 PRO A CA 1
ATOM 775 C C . PRO A 1 94 ? -38.946 13.472 31.248 1.00 87.00 94 PRO A C 1
ATOM 777 O O . PRO A 1 94 ? -38.524 14.313 32.037 1.00 87.00 94 PRO A O 1
ATOM 780 N N . HIS A 1 95 ? -39.595 12.381 31.667 1.00 88.88 95 HIS A N 1
ATOM 781 C CA . HIS A 1 95 ? -39.837 12.061 33.074 1.00 88.88 95 HIS A CA 1
ATOM 782 C C . HIS A 1 95 ? -38.863 11.021 33.640 1.00 88.88 95 HIS A C 1
ATOM 784 O O . HIS A 1 95 ? -38.955 10.686 34.824 1.00 88.88 95 HIS A O 1
ATOM 790 N N . ALA A 1 96 ? -37.944 10.492 32.825 1.00 91.25 96 ALA A N 1
ATOM 791 C CA . ALA A 1 96 ? -36.930 9.562 33.301 1.00 91.25 96 ALA A CA 1
ATOM 792 C C . ALA A 1 96 ? -36.006 10.258 34.311 1.00 91.25 96 ALA A C 1
ATOM 794 O O . ALA A 1 96 ? -35.499 11.348 34.058 1.00 91.25 96 ALA A O 1
ATOM 795 N N . ARG A 1 97 ? -35.796 9.619 35.467 1.00 87.88 97 ARG A N 1
ATOM 796 C CA . ARG A 1 97 ? -34.916 10.124 36.542 1.00 87.88 97 ARG A CA 1
ATOM 797 C C . ARG A 1 97 ? -33.694 9.245 36.792 1.00 87.88 97 ARG A C 1
ATOM 799 O O . ARG A 1 97 ? -32.726 9.704 37.379 1.00 87.88 97 ARG A O 1
ATOM 806 N N . LYS A 1 98 ? -33.758 7.984 36.368 1.00 89.12 98 LYS A N 1
ATOM 807 C CA . LYS A 1 98 ? -32.696 6.985 36.481 1.00 89.12 98 LYS A CA 1
ATOM 808 C C . LYS A 1 98 ? -32.730 6.133 35.221 1.00 89.12 98 LYS A C 1
ATOM 810 O O . LYS A 1 98 ? -33.818 5.731 34.803 1.00 89.12 98 LYS A O 1
ATOM 815 N N . ILE A 1 99 ? -31.566 5.865 34.640 1.00 94.62 99 ILE A N 1
ATOM 816 C CA . ILE A 1 99 ? -31.412 4.904 33.547 1.00 94.62 99 ILE A CA 1
ATOM 817 C C . ILE A 1 99 ? -30.577 3.743 34.061 1.00 94.62 99 ILE A C 1
ATOM 819 O O . ILE A 1 99 ? -29.605 3.943 34.785 1.00 94.62 99 ILE A O 1
ATOM 823 N N . GLU A 1 100 ? -30.973 2.529 33.706 1.00 94.25 100 GLU A N 1
ATOM 824 C CA . GLU A 1 100 ? -30.266 1.316 34.083 1.00 94.25 100 GLU A CA 1
ATOM 825 C C . GLU A 1 100 ? -30.058 0.462 32.838 1.00 94.25 100 GLU A C 1
ATOM 827 O O . GLU A 1 100 ? -31.004 0.209 32.091 1.00 94.25 100 GLU A O 1
ATOM 832 N N . ILE A 1 101 ? -28.815 0.053 32.596 1.00 93.62 101 ILE A N 1
ATOM 833 C CA . ILE A 1 101 ? -28.439 -0.809 31.474 1.00 93.62 101 ILE A CA 1
ATOM 834 C C . ILE A 1 101 ? -27.655 -1.977 32.057 1.00 93.62 101 ILE A C 1
ATOM 836 O O . ILE A 1 101 ? -26.634 -1.771 32.707 1.00 93.62 101 ILE A O 1
ATOM 840 N N . ALA A 1 102 ? -28.153 -3.198 31.846 1.00 91.75 102 ALA A N 1
ATOM 841 C CA . ALA A 1 102 ? -27.528 -4.437 32.320 1.00 91.75 102 ALA A CA 1
ATOM 842 C C . ALA A 1 102 ? -27.148 -4.427 33.823 1.00 91.75 102 ALA A C 1
ATOM 844 O O . ALA A 1 102 ? -26.116 -4.964 34.210 1.00 91.75 102 ALA A O 1
ATOM 845 N N . GLY A 1 103 ? -27.979 -3.807 34.671 1.00 92.00 103 GLY A N 1
ATOM 846 C CA . GLY A 1 103 ? -27.751 -3.710 36.120 1.00 92.00 103 GLY A CA 1
ATOM 847 C C . GLY A 1 103 ? -26.846 -2.553 36.560 1.00 92.00 103 GLY A C 1
ATOM 848 O O . GLY A 1 103 ? -26.673 -2.331 37.757 1.00 92.00 103 GLY A O 1
ATOM 849 N N . THR A 1 104 ? -26.305 -1.777 35.620 1.00 93.25 104 THR A N 1
ATOM 850 C CA . THR A 1 104 ? -25.512 -0.577 35.909 1.00 93.25 104 THR A CA 1
ATOM 851 C C . THR A 1 104 ? -26.389 0.664 35.810 1.00 93.25 104 THR A C 1
ATOM 853 O O . THR A 1 104 ? -27.065 0.883 34.804 1.00 93.25 104 THR A O 1
ATOM 856 N N . SER A 1 105 ? -26.377 1.490 36.858 1.00 93.50 105 SER A N 1
ATOM 857 C CA . SER A 1 105 ? -27.111 2.757 36.893 1.00 93.50 105 SER A CA 1
ATOM 858 C C . SER A 1 105 ? -26.294 3.878 36.259 1.00 93.50 105 SER A C 1
ATOM 860 O O . SER A 1 105 ? -25.138 4.076 36.620 1.00 93.50 105 SER A O 1
ATOM 862 N N . PHE A 1 106 ? -26.931 4.659 35.393 1.00 93.94 106 PHE A N 1
ATOM 863 C CA . PHE A 1 106 ? -26.342 5.821 34.735 1.00 93.94 106 PHE A CA 1
ATOM 864 C C . PHE A 1 106 ? -27.031 7.105 35.197 1.00 93.94 106 PHE A C 1
ATOM 866 O O . PHE A 1 106 ? -28.259 7.161 35.329 1.00 93.94 106 PHE A O 1
ATOM 873 N N . GLU A 1 107 ? -26.228 8.139 35.433 1.00 91.00 107 GLU A N 1
ATOM 874 C CA . GLU A 1 107 ? -26.715 9.481 35.732 1.00 91.00 107 GLU A CA 1
ATOM 875 C C . GLU A 1 107 ? -27.151 10.184 34.443 1.00 91.00 107 GLU A C 1
ATOM 877 O O . GLU A 1 107 ? -26.427 10.185 33.447 1.00 91.00 107 GLU A O 1
ATOM 882 N N . ILE A 1 108 ? -28.345 10.782 34.465 1.00 92.88 108 ILE A N 1
ATOM 883 C CA . ILE A 1 108 ? -28.863 11.555 33.336 1.00 92.88 108 ILE A CA 1
ATOM 884 C C . ILE A 1 108 ? -28.202 12.929 33.345 1.00 92.88 108 ILE A C 1
ATOM 886 O O . ILE A 1 108 ? -28.452 13.752 34.224 1.00 92.88 108 ILE A O 1
ATOM 890 N N . LEU A 1 109 ? -27.405 13.188 32.317 1.00 91.50 109 LEU A N 1
ATOM 891 C CA . LEU A 1 109 ? -26.767 14.467 32.080 1.00 91.50 109 LEU A CA 1
ATOM 892 C C . LEU A 1 109 ? -27.751 15.421 31.381 1.00 91.50 109 LEU A C 1
ATOM 894 O O . LEU A 1 109 ? -28.399 15.038 30.394 1.00 91.50 109 LEU A O 1
ATOM 898 N N . PRO A 1 110 ? -27.868 16.676 31.846 1.00 87.88 110 PRO A N 1
ATOM 899 C CA . PRO A 1 110 ? -28.671 17.679 31.168 1.00 87.88 110 PRO A CA 1
ATOM 900 C C . PRO A 1 110 ? -28.059 18.006 29.801 1.00 87.88 110 PRO A C 1
ATOM 902 O O . PRO A 1 110 ? -26.854 18.211 29.662 1.00 87.88 110 PRO A O 1
ATOM 905 N N . GLY A 1 111 ? -28.897 18.078 28.767 1.00 78.88 111 GLY A N 1
ATOM 906 C CA . GLY A 1 111 ? -28.461 18.559 27.462 1.00 78.88 111 GLY A CA 1
ATOM 907 C C . GLY A 1 111 ? -28.361 20.080 27.494 1.00 78.88 111 GLY A C 1
ATOM 908 O O . GLY A 1 111 ? -29.390 20.748 27.526 1.00 78.88 111 GLY A O 1
ATOM 909 N N . ASN A 1 112 ? -27.153 20.649 27.469 1.00 76.00 112 ASN A N 1
ATOM 910 C CA . ASN A 1 112 ? -26.934 22.100 27.367 1.00 76.00 112 ASN A CA 1
ATOM 911 C C . ASN A 1 112 ? -27.473 22.644 26.023 1.00 76.00 112 ASN A C 1
ATOM 913 O O . ASN A 1 112 ? -26.722 22.798 25.064 1.00 76.00 112 ASN A O 1
ATOM 917 N N . GLY A 1 113 ? -28.788 22.881 25.938 1.00 74.38 113 GLY A N 1
ATOM 918 C CA . GLY A 1 113 ? -29.504 23.235 24.703 1.00 74.38 113 GLY A CA 1
ATOM 919 C C . GLY A 1 113 ? -29.927 22.041 23.830 1.00 74.38 113 GLY A C 1
ATOM 920 O O . GLY A 1 113 ? -30.401 22.245 22.716 1.00 74.38 113 GLY A O 1
ATOM 921 N N . GLY A 1 114 ? -29.773 20.805 24.321 1.00 81.50 114 GLY A N 1
ATOM 922 C CA . GLY A 1 114 ? -30.100 19.559 23.612 1.00 81.50 114 GLY A CA 1
ATOM 923 C C . GLY A 1 114 ? -30.963 18.607 24.446 1.00 81.50 114 GLY A C 1
ATOM 924 O O . GLY A 1 114 ? -31.381 18.941 25.553 1.00 81.50 114 GLY A O 1
ATOM 925 N N . LYS A 1 115 ? -31.233 17.401 23.929 1.00 88.19 115 LYS A N 1
ATOM 926 C CA . LYS A 1 115 ? -31.932 16.365 24.707 1.00 88.19 115 LYS A CA 1
ATOM 927 C C . LYS A 1 115 ? -31.030 15.873 25.856 1.00 88.19 115 LYS A C 1
ATOM 929 O O . LYS A 1 115 ? -29.810 15.820 25.680 1.00 88.19 115 LYS A O 1
ATOM 934 N N . PRO A 1 116 ? -31.602 15.545 27.030 1.00 92.56 116 PRO A N 1
ATOM 935 C CA . PRO A 1 116 ? -30.849 14.902 28.101 1.00 92.56 116 PRO A CA 1
ATOM 936 C C . PRO A 1 116 ? -30.279 13.573 27.608 1.00 92.56 116 PRO A C 1
ATOM 938 O O . PRO A 1 116 ? -30.867 12.918 26.744 1.00 92.56 116 PRO A O 1
ATOM 941 N N . ARG A 1 117 ? -29.134 13.167 28.149 1.00 93.88 117 ARG A N 1
ATOM 942 C CA . ARG A 1 117 ? -28.421 11.968 27.698 1.00 93.88 117 ARG A CA 1
ATOM 943 C C . ARG A 1 117 ? -27.734 11.263 28.853 1.00 93.88 117 ARG A C 1
ATOM 945 O O . ARG A 1 117 ? -27.590 11.830 29.927 1.00 93.88 117 ARG A O 1
ATOM 952 N N . ILE A 1 118 ? -27.277 10.052 28.605 1.00 95.25 118 ILE A N 1
ATOM 953 C CA . ILE A 1 118 ? -26.257 9.398 29.421 1.00 95.25 118 ILE A CA 1
ATOM 954 C C . ILE A 1 118 ? -25.025 9.174 28.549 1.00 95.25 118 ILE A C 1
ATOM 956 O O . ILE A 1 118 ? -25.158 8.986 27.339 1.00 95.25 118 ILE A O 1
ATOM 960 N N . ASP A 1 119 ? -23.849 9.177 29.158 1.00 94.06 119 ASP A N 1
ATOM 961 C CA . ASP A 1 119 ? -22.601 8.868 28.470 1.00 94.06 119 ASP A CA 1
ATOM 962 C C . ASP A 1 119 ? -22.211 7.426 28.835 1.00 94.06 119 ASP A C 1
ATOM 964 O O . ASP A 1 119 ? -22.049 7.089 30.010 1.00 94.06 119 ASP A O 1
ATOM 968 N N . VAL A 1 120 ? -22.134 6.551 27.831 1.00 95.19 120 VAL A N 1
ATOM 969 C CA . VAL A 1 120 ? -21.868 5.117 28.012 1.00 95.19 120 VAL A CA 1
ATOM 970 C C . VAL A 1 120 ? -20.459 4.807 27.530 1.00 95.19 120 VAL A C 1
ATOM 972 O O . VAL A 1 120 ? -20.149 5.014 26.359 1.00 95.19 120 VAL A O 1
ATOM 975 N N . GLN A 1 121 ? -19.621 4.309 28.439 1.00 94.56 121 GLN A N 1
ATOM 976 C CA . GLN A 1 121 ? -18.290 3.794 28.119 1.00 94.56 121 GLN A CA 1
ATOM 977 C C . GLN A 1 121 ? -18.417 2.453 27.398 1.00 94.56 121 GLN A C 1
ATOM 979 O O . GLN A 1 121 ? -19.144 1.564 27.851 1.00 94.56 121 GLN A O 1
ATOM 984 N N . LEU A 1 122 ? -17.717 2.320 26.281 1.00 94.62 122 LEU A N 1
ATOM 985 C CA . LEU A 1 122 ? -17.767 1.157 25.410 1.00 94.62 122 LEU A CA 1
ATOM 986 C C . LEU A 1 122 ? -16.360 0.761 24.983 1.00 94.62 122 LEU A C 1
ATOM 988 O O . LEU A 1 122 ? -15.464 1.595 24.861 1.00 94.62 122 LEU A O 1
ATOM 992 N N . GLN A 1 123 ? -16.217 -0.527 24.696 1.00 96.19 123 GLN A N 1
ATOM 993 C CA . GLN A 1 123 ? -15.054 -1.082 24.035 1.00 96.19 123 GLN A CA 1
ATOM 994 C C . GLN A 1 123 ? -15.508 -1.734 22.734 1.00 96.19 123 GLN A C 1
ATOM 996 O O . GLN A 1 123 ? -16.311 -2.668 22.729 1.00 96.19 123 GLN A O 1
ATOM 1001 N N . GLU A 1 124 ? -15.001 -1.223 21.626 1.00 97.38 124 GLU A N 1
ATOM 1002 C CA . GLU A 1 124 ? -15.286 -1.712 20.290 1.00 97.38 124 GLU A CA 1
ATOM 1003 C C . GLU A 1 124 ? -14.206 -2.707 19.880 1.00 97.38 124 GLU A C 1
ATOM 1005 O O . GLU A 1 124 ? -13.017 -2.441 20.034 1.00 97.38 124 GLU A O 1
ATOM 1010 N N . SER A 1 125 ? -14.619 -3.856 19.347 1.00 97.50 125 SER A N 1
ATOM 1011 C CA . SER A 1 125 ? -13.722 -4.751 18.614 1.00 97.50 125 SER A CA 1
ATOM 1012 C C . SER A 1 125 ? -13.781 -4.381 17.140 1.00 97.50 125 SER A C 1
ATOM 1014 O O . SER A 1 125 ? -14.804 -4.577 16.481 1.00 97.50 125 SER A O 1
ATOM 1016 N N . CYS A 1 126 ? -12.696 -3.806 16.642 1.00 97.44 126 CYS A N 1
ATOM 1017 C CA . CYS A 1 126 ? -12.603 -3.228 15.315 1.00 97.44 126 CYS A CA 1
ATOM 1018 C C . CYS A 1 126 ? -11.715 -4.083 14.412 1.00 97.44 126 CYS A C 1
ATOM 1020 O O . CYS A 1 126 ? -10.714 -4.649 14.849 1.00 97.44 126 CYS A O 1
ATOM 1022 N N . HIS A 1 127 ? -12.057 -4.099 13.127 1.00 97.38 127 HIS A N 1
ATOM 1023 C CA . HIS A 1 127 ? -11.246 -4.684 12.069 1.00 97.38 127 HIS A CA 1
ATOM 1024 C C . HIS A 1 127 ? -11.134 -3.677 10.926 1.00 97.38 127 HIS A C 1
ATOM 1026 O O . HIS A 1 127 ? -12.150 -3.180 10.427 1.00 97.38 127 HIS A O 1
ATOM 1032 N N . ARG A 1 128 ? -9.909 -3.369 10.494 1.00 97.06 128 ARG A N 1
ATOM 1033 C CA . ARG A 1 128 ? -9.656 -2.423 9.403 1.00 97.06 128 ARG A CA 1
ATOM 1034 C C . ARG A 1 128 ? -8.717 -3.013 8.362 1.00 97.06 128 ARG A C 1
ATOM 1036 O O . ARG A 1 128 ? -7.657 -3.536 8.688 1.00 97.06 128 ARG A O 1
ATOM 1043 N N . LYS A 1 129 ? -9.086 -2.825 7.092 1.00 97.62 129 LYS A N 1
ATOM 1044 C CA . LYS A 1 129 ? -8.258 -3.136 5.922 1.00 97.62 129 LYS A CA 1
ATOM 1045 C C . LYS A 1 129 ? -7.755 -1.847 5.290 1.00 97.62 129 LYS A C 1
ATOM 1047 O O . LYS A 1 129 ? -8.534 -0.920 5.068 1.00 97.62 129 LYS A O 1
ATOM 1052 N N . ILE A 1 130 ? -6.461 -1.790 5.008 1.00 97.69 130 ILE A N 1
ATOM 1053 C CA . ILE A 1 130 ? -5.809 -0.673 4.328 1.00 97.69 130 ILE A CA 1
ATOM 1054 C C . ILE A 1 130 ? -5.097 -1.234 3.107 1.00 97.69 130 ILE A C 1
ATOM 1056 O O . ILE A 1 130 ? -4.204 -2.066 3.238 1.00 97.69 130 ILE A O 1
ATOM 1060 N N . ASP A 1 131 ? -5.484 -0.762 1.930 1.00 97.50 131 ASP A N 1
ATOM 1061 C CA . ASP A 1 131 ? -4.911 -1.190 0.659 1.00 97.50 131 ASP A CA 1
ATOM 1062 C C . ASP A 1 131 ? -3.913 -0.161 0.132 1.00 97.50 131 ASP A C 1
ATOM 1064 O O . ASP A 1 131 ? -4.136 1.049 0.204 1.00 97.50 131 ASP A O 1
ATOM 1068 N N . VAL A 1 132 ? -2.821 -0.642 -0.462 1.00 97.56 132 VAL A N 1
ATOM 1069 C CA . VAL A 1 132 ? -1.879 0.202 -1.192 1.00 97.56 132 VAL A CA 1
ATOM 1070 C C . VAL A 1 132 ? -1.535 -0.407 -2.543 1.00 97.56 132 VAL A C 1
ATOM 1072 O O . VAL A 1 132 ? -1.262 -1.600 -2.674 1.00 97.56 132 VAL A O 1
ATOM 1075 N N . VAL A 1 133 ? -1.480 0.463 -3.549 1.00 97.88 133 VAL A N 1
ATOM 1076 C CA . VAL A 1 133 ? -0.934 0.159 -4.870 1.00 97.88 133 VAL A CA 1
ATOM 1077 C C . VAL A 1 133 ? 0.222 1.116 -5.147 1.00 97.88 133 VAL A C 1
ATOM 1079 O O . VAL A 1 133 ? 0.079 2.342 -5.085 1.00 97.88 133 VAL A O 1
ATOM 1082 N N . ILE A 1 134 ? 1.394 0.563 -5.445 1.00 96.62 134 ILE A N 1
ATOM 1083 C CA . ILE A 1 134 ? 2.613 1.313 -5.744 1.00 96.62 134 ILE A CA 1
ATOM 1084 C C . ILE A 1 134 ? 3.015 1.063 -7.187 1.00 96.62 134 ILE A C 1
ATOM 1086 O O . ILE A 1 134 ? 3.231 -0.077 -7.580 1.00 96.62 134 ILE A O 1
ATOM 1090 N N . HIS A 1 135 ? 3.217 2.152 -7.925 1.00 97.88 135 HIS A N 1
ATOM 1091 C CA . HIS A 1 135 ? 3.955 2.152 -9.181 1.00 97.88 135 HIS A CA 1
ATOM 1092 C C . HIS A 1 135 ? 5.156 3.072 -9.034 1.00 97.88 135 HIS A C 1
ATOM 1094 O O . HIS A 1 135 ? 4.989 4.292 -8.957 1.00 97.88 135 HIS A O 1
ATOM 1100 N N . GLN A 1 136 ? 6.352 2.496 -8.966 1.00 97.06 136 GLN A N 1
ATOM 1101 C CA . GLN A 1 136 ? 7.569 3.234 -8.644 1.00 97.06 136 GLN A CA 1
ATOM 1102 C C . GLN A 1 136 ? 8.637 3.006 -9.708 1.00 97.06 136 GLN A C 1
ATOM 1104 O O . GLN A 1 136 ? 9.061 1.876 -9.932 1.00 97.06 136 GLN A O 1
ATOM 1109 N N . ASP A 1 137 ? 9.117 4.085 -10.330 1.00 97.38 137 ASP A N 1
ATOM 1110 C CA . ASP A 1 137 ? 10.254 4.009 -11.250 1.00 97.38 137 ASP A CA 1
ATOM 1111 C C . ASP A 1 137 ? 11.479 3.472 -10.506 1.00 97.38 137 ASP A C 1
ATOM 1113 O O . ASP A 1 137 ? 11.925 4.065 -9.515 1.00 97.38 137 ASP A O 1
ATOM 1117 N N . ALA A 1 138 ? 12.022 2.350 -10.980 1.00 96.88 138 ALA A N 1
ATOM 1118 C CA . ALA A 1 138 ? 13.137 1.694 -10.312 1.00 96.88 138 ALA A CA 1
ATOM 1119 C C . ALA A 1 138 ? 14.480 2.351 -10.656 1.00 96.88 138 ALA A C 1
ATOM 1121 O O . ALA A 1 138 ? 15.494 2.013 -10.056 1.00 96.88 138 ALA A O 1
ATOM 1122 N N . LEU A 1 139 ? 14.492 3.331 -11.564 1.00 96.56 139 LEU A N 1
ATOM 1123 C CA . LEU A 1 139 ? 15.624 4.229 -11.805 1.00 96.56 139 LEU A CA 1
ATOM 1124 C C . LEU A 1 139 ? 15.530 5.526 -10.980 1.00 96.56 139 LEU A C 1
ATOM 1126 O O . LEU A 1 139 ? 16.316 6.445 -11.193 1.00 96.56 139 LEU A O 1
ATOM 1130 N N . LYS A 1 140 ? 14.585 5.603 -10.027 1.00 93.44 140 LYS A N 1
ATOM 1131 C CA . LYS A 1 140 ? 14.408 6.718 -9.076 1.00 93.44 140 LYS A CA 1
ATOM 1132 C C . LYS A 1 140 ? 14.177 8.082 -9.739 1.00 93.44 140 LYS A C 1
ATOM 1134 O O . LYS A 1 140 ? 14.409 9.125 -9.129 1.00 93.44 140 LYS A O 1
ATOM 1139 N N . ARG A 1 141 ? 13.679 8.099 -10.975 1.00 91.19 141 ARG A N 1
ATOM 1140 C CA . ARG A 1 141 ? 13.266 9.329 -11.657 1.00 91.19 141 ARG A CA 1
ATOM 1141 C C . ARG A 1 141 ? 11.870 9.718 -11.179 1.00 91.19 141 ARG A C 1
ATOM 1143 O O . ARG A 1 141 ? 11.057 8.861 -10.838 1.00 91.19 141 ARG A O 1
ATOM 1150 N N . GLY A 1 142 ? 11.553 11.011 -11.212 1.00 90.69 142 GLY A N 1
ATOM 1151 C CA . GLY A 1 142 ? 10.236 11.557 -10.848 1.00 90.69 142 GLY A CA 1
ATOM 1152 C C . GLY A 1 142 ? 9.122 11.249 -11.861 1.00 90.69 142 GLY A C 1
ATOM 1153 O O . GLY A 1 142 ? 8.397 12.149 -12.282 1.00 90.69 142 GLY A O 1
ATOM 1154 N N . ILE A 1 143 ? 9.002 9.998 -12.314 1.00 92.88 143 ILE A N 1
ATOM 1155 C CA . ILE A 1 143 ? 7.965 9.574 -13.257 1.00 92.88 143 ILE A CA 1
ATOM 1156 C C . ILE A 1 143 ? 6.651 9.376 -12.505 1.00 92.88 143 ILE A C 1
ATOM 1158 O O . ILE A 1 143 ? 6.585 8.664 -11.508 1.00 92.88 143 ILE A O 1
ATOM 1162 N N . LYS A 1 144 ? 5.581 9.983 -13.027 1.00 94.94 144 LYS A N 1
ATOM 1163 C CA . LYS A 1 144 ? 4.241 9.873 -12.444 1.00 94.94 144 LYS A CA 1
ATOM 1164 C C . LYS A 1 144 ? 3.765 8.407 -12.422 1.00 94.94 144 LYS A C 1
ATOM 1166 O O . LYS A 1 144 ? 3.767 7.785 -13.489 1.00 94.94 144 LYS A O 1
ATOM 1171 N N . PRO A 1 145 ? 3.254 7.895 -11.284 1.00 95.44 145 PRO A N 1
ATOM 1172 C CA . PRO A 1 145 ? 2.714 6.535 -11.161 1.00 95.44 145 PRO A CA 1
ATOM 1173 C C . PRO A 1 145 ? 1.685 6.170 -12.239 1.00 95.44 145 PRO A C 1
ATOM 1175 O O . PRO A 1 145 ? 1.764 5.098 -12.828 1.00 95.44 145 PRO A O 1
ATOM 1178 N N . ALA A 1 146 ? 0.791 7.101 -12.593 1.00 95.31 146 ALA A N 1
ATOM 1179 C CA . ALA A 1 146 ? -0.224 6.892 -13.631 1.00 95.31 146 ALA A CA 1
ATOM 1180 C C . ALA A 1 146 ? 0.367 6.544 -15.012 1.00 95.31 146 ALA A C 1
ATOM 1182 O O . ALA A 1 146 ? -0.228 5.785 -15.773 1.00 95.31 146 ALA A O 1
ATOM 1183 N N . LYS A 1 147 ? 1.563 7.059 -15.343 1.00 93.25 147 LYS A N 1
ATOM 1184 C CA . LYS A 1 147 ? 2.243 6.711 -16.600 1.00 93.25 147 LYS A CA 1
ATOM 1185 C C . LYS A 1 147 ? 2.694 5.250 -16.600 1.00 93.25 147 LYS A C 1
ATOM 1187 O O . LYS A 1 147 ? 2.669 4.629 -17.654 1.00 93.25 147 LYS A O 1
ATOM 1192 N N . LEU A 1 148 ? 3.130 4.736 -15.449 1.00 95.44 148 LEU A N 1
ATOM 1193 C CA . LEU A 1 148 ? 3.594 3.358 -15.273 1.00 95.44 148 LEU A CA 1
ATOM 1194 C C . LEU A 1 148 ? 2.417 2.378 -15.250 1.00 95.44 148 LEU A C 1
ATOM 1196 O O . LEU A 1 148 ? 2.441 1.405 -15.997 1.00 95.44 148 LEU A O 1
ATOM 1200 N N . GLN A 1 149 ? 1.364 2.696 -14.491 1.00 96.25 149 GLN A N 1
ATOM 1201 C CA . GLN A 1 149 ? 0.090 1.964 -14.505 1.00 96.25 149 GLN A CA 1
ATOM 1202 C C . GLN A 1 149 ? -0.432 1.802 -15.939 1.00 96.25 149 GLN A C 1
ATOM 1204 O O . GLN A 1 149 ? -0.754 0.702 -16.370 1.00 96.25 149 GLN A O 1
ATOM 1209 N N . GLY A 1 150 ? -0.396 2.878 -16.731 1.00 94.12 150 GLY A N 1
ATOM 1210 C CA . GLY A 1 150 ? -0.847 2.830 -18.116 1.00 94.12 150 GLY A CA 1
ATOM 1211 C C . GLY A 1 150 ? -0.051 1.891 -19.033 1.00 94.12 150 GLY A C 1
ATOM 1212 O O . GLY A 1 150 ? -0.496 1.692 -20.158 1.00 94.12 150 GLY A O 1
ATOM 1213 N N . TYR A 1 151 ? 1.112 1.354 -18.640 1.00 93.31 151 TYR A N 1
ATOM 1214 C CA . TYR A 1 151 ? 1.735 0.248 -19.383 1.00 93.31 151 TYR A CA 1
ATOM 1215 C C . TYR A 1 151 ? 1.048 -1.082 -19.070 1.00 93.31 151 TYR A C 1
ATOM 1217 O O . TYR A 1 151 ? 0.728 -1.819 -19.997 1.00 93.31 151 TYR A O 1
ATOM 1225 N N . ILE A 1 152 ? 0.775 -1.341 -17.789 1.00 94.75 152 ILE A N 1
ATOM 1226 C CA . ILE A 1 152 ? 0.101 -2.555 -17.312 1.00 94.75 152 ILE A CA 1
ATOM 1227 C C . ILE A 1 152 ? -1.293 -2.673 -17.938 1.00 94.75 152 ILE A C 1
ATOM 1229 O O . ILE A 1 152 ? -1.666 -3.742 -18.405 1.00 94.75 152 ILE A O 1
ATOM 1233 N N . ASP A 1 153 ? -2.032 -1.565 -18.015 1.00 93.88 153 ASP A N 1
ATOM 1234 C CA . ASP A 1 153 ? -3.416 -1.581 -18.506 1.00 93.88 153 ASP A CA 1
ATOM 1235 C C . ASP A 1 153 ? -3.527 -1.797 -20.023 1.00 93.88 153 ASP A C 1
ATOM 1237 O O . ASP A 1 153 ? -4.559 -2.248 -20.516 1.00 93.88 153 ASP A O 1
ATOM 1241 N N . ARG A 1 154 ? -2.498 -1.405 -20.787 1.00 90.25 154 ARG A N 1
ATOM 1242 C CA . ARG A 1 154 ? -2.572 -1.317 -22.258 1.00 90.25 154 ARG A CA 1
ATOM 1243 C C . ARG A 1 154 ? -1.783 -2.388 -22.988 1.00 90.25 154 ARG A C 1
ATOM 1245 O O . ARG A 1 154 ? -2.083 -2.655 -24.149 1.00 90.25 154 ARG A O 1
ATOM 1252 N N . TYR A 1 155 ? -0.762 -2.953 -22.357 1.00 89.62 155 TYR A N 1
ATOM 1253 C CA . TYR A 1 155 ? 0.217 -3.784 -23.043 1.00 89.62 155 TYR A CA 1
ATOM 1254 C C . TYR A 1 155 ? 0.384 -5.128 -22.350 1.00 89.62 155 TYR A C 1
ATOM 1256 O O . TYR A 1 155 ? 0.295 -5.238 -21.129 1.00 89.62 155 TYR A O 1
ATOM 1264 N N . LYS A 1 156 ? 0.657 -6.160 -23.149 1.00 90.19 156 LYS A N 1
ATOM 1265 C CA . LYS A 1 156 ? 0.968 -7.492 -22.635 1.00 90.19 156 LYS A CA 1
ATOM 1266 C C . LYS A 1 156 ? 2.414 -7.538 -22.157 1.00 90.19 156 LYS A C 1
ATOM 1268 O O . LYS A 1 156 ? 3.297 -6.945 -22.780 1.00 90.19 156 LYS A O 1
ATOM 1273 N N . ALA A 1 157 ? 2.638 -8.252 -21.061 1.00 94.00 157 ALA A N 1
ATOM 1274 C CA . ALA A 1 157 ? 3.966 -8.520 -20.539 1.00 94.00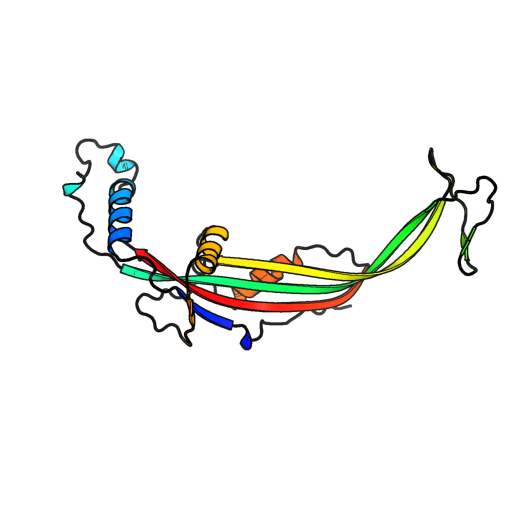 157 ALA A CA 1
ATOM 1275 C C . ALA A 1 157 ? 4.248 -10.024 -20.518 1.00 94.00 157 ALA A C 1
ATOM 1277 O O . ALA A 1 157 ? 3.351 -10.829 -20.269 1.00 94.00 157 ALA A O 1
ATOM 1278 N N . VAL A 1 158 ? 5.503 -10.378 -20.768 1.00 94.00 158 VAL A N 1
ATOM 1279 C CA . VAL A 1 158 ? 6.022 -11.743 -20.768 1.00 94.00 158 VAL A CA 1
ATOM 1280 C C . VAL A 1 158 ? 6.895 -11.934 -19.538 1.00 94.00 158 VAL A C 1
ATOM 1282 O O . VAL A 1 158 ? 7.794 -11.134 -19.269 1.00 94.00 158 VAL A O 1
ATOM 1285 N N . GLU A 1 159 ? 6.630 -12.998 -18.791 1.00 95.06 159 GLU A N 1
ATOM 1286 C CA . GLU A 1 159 ? 7.412 -13.366 -17.616 1.00 95.06 159 GLU A CA 1
ATOM 1287 C C . GLU A 1 159 ? 8.778 -13.939 -17.999 1.00 95.06 159 GLU A C 1
ATOM 1289 O O . GLU A 1 159 ? 8.918 -14.681 -18.975 1.00 95.06 159 GLU A O 1
ATOM 1294 N N . ARG A 1 160 ? 9.798 -13.582 -17.217 1.00 92.88 160 ARG A N 1
ATOM 1295 C CA . ARG A 1 160 ? 11.170 -14.076 -17.341 1.00 92.88 160 ARG A CA 1
ATOM 1296 C C . ARG A 1 160 ? 11.690 -14.506 -15.973 1.00 92.88 160 ARG A C 1
ATOM 1298 O O . ARG A 1 160 ? 11.285 -13.970 -14.949 1.00 92.88 160 ARG A O 1
ATOM 1305 N N . ASN A 1 161 ? 12.638 -15.439 -15.965 1.00 88.62 161 ASN A N 1
ATOM 1306 C CA . ASN A 1 161 ? 13.279 -15.905 -14.729 1.00 88.62 161 ASN A CA 1
ATOM 1307 C C . ASN A 1 161 ? 14.484 -15.041 -14.322 1.00 88.62 161 ASN A C 1
ATOM 1309 O O . ASN A 1 161 ? 14.930 -15.094 -13.179 1.00 88.62 161 ASN A O 1
ATOM 1313 N N . GLN A 1 162 ? 15.033 -14.267 -15.259 1.00 88.44 162 GLN A N 1
ATOM 1314 C CA . GLN A 1 162 ? 16.263 -13.503 -15.083 1.00 88.44 162 GLN A CA 1
ATOM 1315 C C . GLN A 1 162 ? 16.285 -12.272 -15.999 1.00 88.44 162 GLN A C 1
ATOM 1317 O O . GLN A 1 162 ? 15.429 -12.110 -16.866 1.00 88.44 162 GLN A O 1
ATOM 1322 N N . LEU A 1 163 ? 17.270 -11.400 -15.782 1.00 90.44 163 LEU A N 1
ATOM 1323 C CA . LEU A 1 163 ? 17.480 -10.170 -16.547 1.00 90.44 163 LEU A CA 1
ATOM 1324 C C . LEU A 1 163 ? 18.386 -10.436 -17.760 1.00 90.44 163 LEU A C 1
ATOM 1326 O O . LEU A 1 163 ? 19.541 -10.017 -17.768 1.00 90.44 163 LEU A O 1
ATOM 1330 N N . ASP A 1 164 ? 17.888 -11.184 -18.746 1.00 87.62 164 ASP A N 1
ATOM 1331 C CA . ASP A 1 164 ? 18.666 -11.663 -19.904 1.00 87.62 164 ASP A CA 1
ATOM 1332 C C . ASP A 1 164 ? 18.287 -11.030 -21.249 1.00 87.62 164 ASP A C 1
ATOM 1334 O O . ASP A 1 164 ? 18.882 -11.350 -22.278 1.00 87.62 164 ASP A O 1
ATOM 1338 N N . VAL A 1 165 ? 17.326 -10.108 -21.258 1.00 89.06 165 VAL A N 1
ATOM 1339 C CA . VAL A 1 165 ? 16.931 -9.385 -22.471 1.00 89.06 165 VAL A CA 1
ATOM 1340 C C . VAL A 1 165 ? 17.961 -8.299 -22.787 1.00 89.06 165 VAL A C 1
ATOM 1342 O O . VAL A 1 165 ? 18.332 -7.513 -21.909 1.00 89.06 165 VAL A O 1
ATOM 1345 N N . ASP A 1 166 ? 18.403 -8.221 -24.043 1.00 89.69 166 ASP A N 1
ATOM 1346 C CA . ASP A 1 166 ? 19.341 -7.184 -24.481 1.00 89.69 166 ASP A CA 1
ATOM 1347 C C . ASP A 1 166 ? 18.762 -5.771 -24.279 1.00 89.69 166 ASP A C 1
ATOM 1349 O O . ASP A 1 166 ? 17.553 -5.548 -24.372 1.00 89.69 166 ASP A O 1
ATOM 1353 N N . GLY A 1 167 ? 19.618 -4.814 -23.924 1.00 89.88 167 GLY A N 1
ATOM 1354 C CA . GLY A 1 167 ? 19.194 -3.460 -23.549 1.00 89.88 167 GLY A CA 1
ATOM 1355 C C . GLY A 1 167 ? 18.504 -3.352 -22.178 1.00 89.88 167 GLY A C 1
ATOM 1356 O O . GLY A 1 167 ? 17.992 -2.281 -21.837 1.00 89.88 167 GLY A O 1
ATOM 1357 N N . THR A 1 168 ? 18.475 -4.417 -21.364 1.00 94.25 168 THR A N 1
ATOM 1358 C CA . THR A 1 168 ? 17.961 -4.356 -19.984 1.00 94.25 168 THR A CA 1
ATOM 1359 C C . THR A 1 168 ? 18.783 -3.410 -19.117 1.00 94.25 168 THR A C 1
ATOM 1361 O O . THR A 1 168 ? 19.988 -3.581 -18.940 1.00 94.25 168 THR A O 1
ATOM 1364 N N . VAL A 1 169 ? 18.109 -2.439 -18.499 1.00 94.69 169 VAL A N 1
ATOM 1365 C CA . VAL A 1 169 ? 18.719 -1.537 -17.519 1.00 94.69 169 VAL A CA 1
ATOM 1366 C C . VAL A 1 169 ? 18.487 -2.091 -16.109 1.00 94.69 169 VAL A C 1
ATOM 1368 O O . VAL A 1 169 ? 17.334 -2.282 -15.722 1.00 94.69 169 VAL A O 1
ATOM 1371 N N . PRO A 1 170 ? 19.530 -2.325 -15.293 1.00 94.19 170 PRO A N 1
ATOM 1372 C CA . PRO A 1 170 ? 19.348 -2.844 -13.941 1.00 94.19 170 PRO A CA 1
ATOM 1373 C C . PRO A 1 170 ? 18.621 -1.830 -13.034 1.00 94.19 170 PRO A C 1
ATOM 1375 O O . PRO A 1 170 ? 18.843 -0.618 -13.149 1.00 94.19 170 PRO A O 1
ATOM 1378 N N . PRO A 1 171 ? 17.766 -2.290 -12.102 1.00 95.75 171 PRO A N 1
ATOM 1379 C CA . PRO A 1 171 ? 17.059 -1.402 -11.186 1.00 95.75 171 PRO A CA 1
ATOM 1380 C C . PRO A 1 171 ? 18.022 -0.749 -10.184 1.00 95.75 171 PRO A C 1
ATOM 1382 O O . PRO A 1 171 ? 18.812 -1.421 -9.525 1.00 95.75 171 PRO A O 1
ATOM 1385 N N . GLN A 1 172 ? 17.912 0.569 -10.009 1.00 97.06 172 GLN A N 1
ATOM 1386 C CA . GLN A 1 172 ? 18.639 1.328 -8.977 1.00 97.06 172 GLN A CA 1
ATOM 1387 C C . GLN A 1 172 ? 17.898 1.357 -7.632 1.00 97.06 172 GLN A C 1
ATOM 1389 O O . GLN A 1 172 ? 18.471 1.687 -6.588 1.00 97.06 172 GLN A O 1
ATOM 1394 N N . LEU A 1 173 ? 16.596 1.078 -7.653 1.00 95.38 173 LEU A N 1
ATOM 1395 C CA . LEU A 1 173 ? 15.770 0.852 -6.480 1.00 95.38 173 LEU A CA 1
ATOM 1396 C C . LEU A 1 173 ? 15.653 -0.664 -6.266 1.00 95.38 173 LEU A C 1
ATOM 1398 O O . LEU A 1 173 ? 14.926 -1.312 -7.021 1.00 95.38 173 LEU A O 1
ATOM 1402 N N . PRO A 1 174 ? 16.355 -1.236 -5.272 1.00 93.44 174 PRO A N 1
ATOM 1403 C CA . PRO A 1 174 ? 16.292 -2.666 -5.007 1.00 93.44 174 PRO A CA 1
ATOM 1404 C C . PRO A 1 174 ? 14.915 -3.064 -4.470 1.00 93.44 174 PRO A C 1
ATOM 1406 O O . PRO A 1 174 ? 14.193 -2.240 -3.904 1.00 93.44 174 PRO A O 1
ATOM 1409 N N . PHE A 1 175 ? 14.589 -4.351 -4.592 1.00 91.94 175 PHE A N 1
ATOM 1410 C CA . PHE A 1 175 ? 13.296 -4.897 -4.184 1.00 91.94 175 PHE A CA 1
ATOM 1411 C C . PHE A 1 175 ? 12.931 -4.554 -2.734 1.00 91.94 175 PHE A C 1
ATOM 1413 O O . PHE A 1 175 ? 11.871 -3.987 -2.483 1.00 91.94 175 PHE A O 1
ATOM 1420 N N . ASN A 1 176 ? 13.851 -4.779 -1.791 1.00 92.19 176 ASN A N 1
ATOM 1421 C CA . ASN A 1 176 ? 13.622 -4.470 -0.378 1.00 92.19 176 ASN A CA 1
ATOM 1422 C C . ASN A 1 176 ? 13.281 -2.991 -0.153 1.00 92.19 176 ASN A C 1
ATOM 1424 O O . ASN A 1 176 ? 12.414 -2.683 0.656 1.00 92.19 176 ASN A O 1
ATOM 1428 N N . ALA A 1 177 ? 13.902 -2.068 -0.893 1.00 94.06 177 ALA A N 1
ATOM 1429 C CA . ALA A 1 177 ? 13.574 -0.649 -0.779 1.00 94.06 177 ALA A CA 1
ATOM 1430 C C . ALA A 1 177 ? 12.167 -0.343 -1.320 1.00 94.06 177 ALA A C 1
ATOM 1432 O O . ALA A 1 177 ? 11.450 0.458 -0.726 1.00 94.06 177 ALA A O 1
ATOM 1433 N N . ALA A 1 178 ? 11.742 -1.001 -2.403 1.00 94.50 178 ALA A N 1
ATOM 1434 C CA . ALA A 1 178 ? 10.375 -0.881 -2.907 1.00 94.50 178 ALA A CA 1
ATOM 1435 C C . ALA A 1 178 ? 9.343 -1.418 -1.895 1.00 94.50 178 ALA A C 1
ATOM 1437 O O . ALA A 1 178 ? 8.330 -0.764 -1.646 1.00 94.50 178 ALA A O 1
ATOM 1438 N N . VAL A 1 179 ? 9.633 -2.552 -1.248 1.00 94.44 179 VAL A N 1
ATOM 1439 C CA . VAL A 1 179 ? 8.808 -3.124 -0.168 1.00 94.44 179 VAL A CA 1
ATOM 1440 C C . VAL A 1 179 ? 8.680 -2.153 1.006 1.00 94.44 179 VAL A C 1
ATOM 1442 O O . VAL A 1 179 ? 7.572 -1.935 1.496 1.00 94.44 179 VAL A O 1
ATOM 1445 N N . GLN A 1 180 ? 9.777 -1.512 1.423 1.00 94.81 180 GLN A N 1
ATOM 1446 C CA . GLN A 1 180 ? 9.732 -0.517 2.500 1.00 94.81 180 GLN A CA 1
ATOM 1447 C C . GLN A 1 180 ? 8.878 0.704 2.140 1.00 94.81 180 GLN A C 1
ATOM 1449 O O . GLN A 1 180 ? 8.162 1.212 2.997 1.00 94.81 180 GLN A O 1
ATOM 1454 N N . ILE A 1 181 ? 8.871 1.142 0.875 1.00 95.44 181 ILE A N 1
ATOM 1455 C CA . ILE A 1 181 ? 7.969 2.215 0.420 1.00 95.44 181 ILE A CA 1
ATOM 1456 C C . ILE A 1 181 ? 6.501 1.805 0.604 1.00 95.44 181 ILE A C 1
ATOM 1458 O O . ILE A 1 181 ? 5.701 2.610 1.081 1.00 95.44 181 ILE A O 1
ATOM 1462 N N . ALA A 1 182 ? 6.137 0.569 0.245 1.00 95.69 182 ALA A N 1
ATOM 1463 C CA . ALA A 1 182 ? 4.773 0.073 0.426 1.00 95.69 182 ALA A CA 1
ATOM 1464 C C . ALA A 1 182 ? 4.388 0.002 1.914 1.00 95.69 182 ALA A C 1
ATOM 1466 O O . ALA A 1 182 ? 3.342 0.526 2.296 1.00 95.69 182 ALA A O 1
ATOM 1467 N N . ARG A 1 183 ? 5.265 -0.558 2.761 1.00 95.12 183 ARG A N 1
ATOM 1468 C CA . ARG A 1 183 ? 5.053 -0.619 4.217 1.00 95.12 183 ARG A CA 1
ATOM 1469 C C . ARG A 1 183 ? 4.900 0.766 4.837 1.00 95.12 183 ARG A C 1
ATOM 1471 O O . ARG A 1 183 ? 3.972 0.979 5.604 1.00 95.12 183 ARG A O 1
ATOM 1478 N N . ALA A 1 184 ? 5.751 1.719 4.459 1.00 96.19 184 ALA A N 1
ATOM 1479 C CA . ALA A 1 184 ? 5.674 3.086 4.961 1.00 96.19 184 ALA A CA 1
ATOM 1480 C C . ALA A 1 184 ? 4.333 3.752 4.616 1.00 96.19 184 ALA A C 1
ATOM 1482 O O . ALA A 1 184 ? 3.760 4.436 5.459 1.00 96.19 184 ALA A O 1
ATOM 1483 N N . LYS A 1 185 ? 3.792 3.521 3.410 1.00 96.62 185 LYS A N 1
ATOM 1484 C CA . LYS A 1 185 ? 2.459 4.032 3.050 1.00 96.62 185 LYS A CA 1
ATOM 1485 C C . LYS A 1 185 ? 1.337 3.384 3.859 1.00 96.62 185 LYS A C 1
ATOM 1487 O O . LYS A 1 185 ? 0.435 4.094 4.280 1.00 96.62 185 LYS A O 1
ATOM 1492 N N . LEU A 1 186 ? 1.400 2.073 4.091 1.00 96.56 186 LEU A N 1
ATOM 1493 C CA . LEU A 1 186 ? 0.420 1.363 4.924 1.00 96.56 186 LEU A CA 1
ATOM 1494 C C . LEU A 1 186 ? 0.479 1.804 6.395 1.00 96.56 186 LEU A C 1
ATOM 1496 O O . LEU A 1 186 ? -0.552 1.889 7.057 1.00 96.56 186 LEU A O 1
ATOM 1500 N N . ALA A 1 187 ? 1.678 2.088 6.904 1.00 93.94 187 ALA A N 1
ATOM 1501 C CA . ALA A 1 187 ? 1.896 2.554 8.270 1.00 93.94 187 ALA A CA 1
ATOM 1502 C C . ALA A 1 187 ? 1.509 4.028 8.473 1.00 93.94 187 ALA A C 1
ATOM 1504 O O . ALA A 1 187 ? 1.189 4.424 9.589 1.00 93.94 187 ALA A O 1
ATOM 1505 N N . ALA A 1 188 ? 1.522 4.837 7.409 1.00 95.50 188 ALA A N 1
ATOM 1506 C CA . ALA A 1 188 ? 1.129 6.245 7.466 1.00 95.50 188 ALA A CA 1
ATOM 1507 C C . ALA A 1 188 ? -0.379 6.447 7.702 1.00 95.50 188 ALA A C 1
ATOM 1509 O O . ALA A 1 188 ? -0.790 7.540 8.083 1.00 95.50 188 ALA A O 1
ATOM 1510 N N . GLU A 1 189 ? -1.195 5.416 7.478 1.00 95.19 189 GLU A N 1
ATOM 1511 C CA . GLU A 1 189 ? -2.631 5.432 7.748 1.00 95.19 189 GLU A CA 1
ATOM 1512 C C . GLU A 1 189 ? -2.890 5.231 9.254 1.00 95.19 189 GLU A C 1
ATOM 1514 O O . GLU A 1 189 ? -2.634 4.142 9.784 1.00 95.19 189 GLU A O 1
ATOM 1519 N N . PRO A 1 190 ? -3.388 6.260 9.969 1.00 92.75 190 PRO A N 1
ATOM 1520 C CA . PRO A 1 190 ? -3.528 6.210 11.419 1.00 92.75 190 PRO A CA 1
ATOM 1521 C C . PRO A 1 190 ? -4.638 5.244 11.825 1.00 92.75 190 PRO A C 1
ATOM 1523 O O . PRO A 1 190 ? -5.714 5.258 11.229 1.00 92.75 190 PRO A O 1
ATOM 1526 N N . ILE A 1 191 ? -4.401 4.444 12.864 1.00 93.75 191 ILE A N 1
ATOM 1527 C CA . ILE A 1 191 ? -5.410 3.591 13.499 1.00 93.75 191 ILE A CA 1
ATOM 1528 C C . ILE A 1 191 ? -5.746 4.198 14.859 1.00 93.75 191 ILE A C 1
ATOM 1530 O O . ILE A 1 191 ? -4.852 4.376 15.684 1.00 93.75 191 ILE A O 1
ATOM 1534 N N . ASP A 1 192 ? -7.023 4.488 15.094 1.00 93.31 192 ASP A N 1
ATOM 1535 C CA . ASP A 1 192 ? -7.513 4.954 16.393 1.00 93.31 192 ASP A CA 1
ATOM 1536 C C . ASP A 1 192 ? -7.735 3.764 17.338 1.00 93.31 192 ASP A C 1
ATOM 1538 O O . ASP A 1 192 ? -8.859 3.351 17.623 1.00 93.31 192 ASP A O 1
ATOM 1542 N N . ALA A 1 193 ? -6.629 3.137 17.737 1.00 94.31 193 ALA A N 1
ATOM 1543 C CA . ALA A 1 193 ? -6.623 1.969 18.603 1.00 94.31 193 ALA A CA 1
ATOM 1544 C C . ALA A 1 193 ? -6.193 2.342 20.017 1.00 94.31 193 ALA A C 1
ATOM 1546 O O . ALA A 1 193 ? -5.138 2.940 20.222 1.00 94.31 193 ALA A O 1
ATOM 1547 N N . HIS A 1 194 ? -6.954 1.864 20.997 1.00 95.50 194 HIS A N 1
ATOM 1548 C CA . HIS A 1 194 ? -6.478 1.766 22.369 1.00 95.50 194 HIS A CA 1
ATOM 1549 C C . HIS A 1 194 ? -5.500 0.588 22.519 1.00 95.50 194 HIS A C 1
ATOM 1551 O O . HIS A 1 194 ? -4.487 0.682 23.210 1.00 95.50 194 HIS A O 1
ATOM 1557 N N . SER A 1 195 ? -5.777 -0.531 21.841 1.00 94.50 195 SER A N 1
ATOM 1558 C CA . SER A 1 195 ? -4.901 -1.707 21.828 1.00 94.50 195 SER A CA 1
ATOM 1559 C C . SER A 1 195 ? -4.991 -2.458 20.502 1.00 94.50 195 SER A C 1
ATOM 1561 O O . SER A 1 195 ? -6.087 -2.729 20.025 1.00 94.50 195 SER A O 1
ATOM 1563 N N . ILE A 1 196 ? -3.852 -2.830 19.915 1.00 95.38 196 ILE A N 1
ATOM 1564 C CA . ILE A 1 196 ? -3.792 -3.647 18.693 1.00 95.38 196 ILE A CA 1
ATOM 1565 C C . ILE A 1 196 ? -3.751 -5.128 19.086 1.00 95.38 196 ILE A C 1
ATOM 1567 O O . ILE A 1 196 ? -2.917 -5.529 19.895 1.00 95.38 196 ILE A O 1
ATOM 1571 N N . GLN A 1 197 ? -4.649 -5.924 18.508 1.00 95.56 197 GLN A N 1
ATOM 1572 C CA . GLN A 1 197 ? -4.766 -7.371 18.723 1.00 95.56 197 GLN A CA 1
ATOM 1573 C C . GLN A 1 197 ? -4.115 -8.176 17.590 1.00 95.56 197 GLN A C 1
ATOM 1575 O O . GLN A 1 197 ? -3.561 -9.246 17.833 1.00 95.56 197 GLN A O 1
ATOM 1580 N N . GLY A 1 198 ? -4.142 -7.648 16.364 1.00 93.81 198 GLY A N 1
ATOM 1581 C CA . GLY A 1 198 ? -3.501 -8.237 15.192 1.00 93.81 198 GLY A CA 1
ATOM 1582 C C . GLY A 1 198 ? -3.097 -7.157 14.196 1.00 93.81 198 GLY A C 1
ATOM 1583 O O . GLY A 1 198 ? -3.820 -6.181 14.016 1.00 93.81 198 GLY A O 1
ATOM 1584 N N . ASP A 1 199 ? -1.936 -7.316 13.566 1.00 95.31 199 ASP A N 1
ATOM 1585 C CA . ASP A 1 199 ? -1.441 -6.413 12.524 1.00 95.31 199 ASP A CA 1
ATOM 1586 C C . ASP A 1 199 ? -0.638 -7.227 11.509 1.00 95.31 199 ASP A C 1
ATOM 1588 O O . ASP A 1 199 ? 0.465 -7.701 11.795 1.00 95.31 199 ASP A O 1
ATOM 1592 N N . VAL A 1 200 ? -1.231 -7.454 10.341 1.00 94.31 200 VAL A N 1
ATOM 1593 C CA . VAL A 1 200 ? -0.664 -8.306 9.295 1.00 94.31 200 VAL A CA 1
ATOM 1594 C C . VAL A 1 200 ? -0.573 -7.510 8.007 1.00 94.31 200 VAL A C 1
ATOM 1596 O O . VAL A 1 200 ? -1.517 -6.827 7.616 1.00 94.31 200 VAL A O 1
ATOM 1599 N N . ILE A 1 201 ? 0.568 -7.616 7.326 1.00 94.38 201 ILE A N 1
ATOM 1600 C CA . ILE A 1 201 ? 0.758 -7.062 5.986 1.00 94.38 201 ILE A CA 1
ATOM 1601 C C . ILE A 1 201 ? 0.958 -8.210 5.006 1.00 94.38 201 ILE A C 1
ATOM 1603 O O . ILE A 1 201 ? 1.898 -8.993 5.140 1.00 94.38 201 ILE A O 1
ATOM 1607 N N . GLU A 1 202 ? 0.120 -8.248 3.978 1.00 94.12 202 GLU A N 1
ATOM 1608 C CA . GLU A 1 202 ? 0.188 -9.219 2.894 1.00 94.12 202 GLU A CA 1
ATOM 1609 C C . GLU A 1 202 ? 0.464 -8.516 1.569 1.00 94.12 202 GLU A C 1
ATOM 1611 O O . GLU A 1 202 ? -0.134 -7.487 1.247 1.00 94.12 202 GLU A O 1
ATOM 1616 N N . PHE A 1 203 ? 1.369 -9.084 0.776 1.00 94.69 203 PHE A N 1
ATOM 1617 C CA . PHE A 1 203 ? 1.637 -8.632 -0.583 1.00 94.69 203 PHE A CA 1
ATOM 1618 C C . PHE A 1 203 ? 0.953 -9.579 -1.561 1.00 94.69 203 PHE A C 1
ATOM 1620 O O . PHE A 1 203 ? 1.322 -10.745 -1.650 1.00 94.69 203 PHE A O 1
ATOM 1627 N N . ALA A 1 204 ? -0.009 -9.063 -2.322 1.00 95.12 204 ALA A N 1
ATOM 1628 C CA . ALA A 1 204 ? -0.664 -9.808 -3.392 1.00 95.12 204 ALA A CA 1
ATOM 1629 C C . ALA A 1 204 ? 0.153 -9.775 -4.693 1.00 95.12 204 ALA A C 1
ATOM 1631 O O . ALA A 1 204 ? 0.116 -10.719 -5.477 1.00 95.12 204 ALA A O 1
ATOM 1632 N N . ILE A 1 205 ? 0.878 -8.677 -4.940 1.00 95.75 205 ILE A N 1
ATOM 1633 C CA . ILE A 1 205 ? 1.677 -8.480 -6.154 1.00 95.75 205 ILE A CA 1
ATOM 1634 C C . ILE A 1 205 ? 3.025 -7.867 -5.783 1.00 95.75 205 ILE A C 1
ATOM 1636 O O . ILE A 1 205 ? 3.076 -6.860 -5.071 1.00 95.75 205 ILE A O 1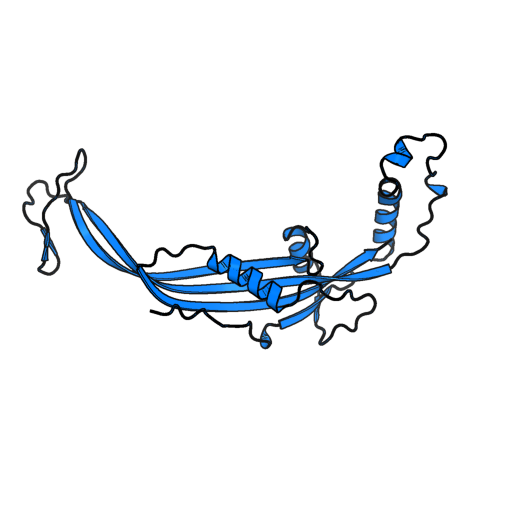
ATOM 1640 N N . ALA A 1 206 ? 4.103 -8.440 -6.323 1.00 96.00 206 ALA A N 1
ATOM 1641 C CA . ALA A 1 206 ? 5.462 -7.929 -6.193 1.00 96.00 206 ALA A CA 1
ATOM 1642 C C . ALA A 1 206 ? 6.228 -7.995 -7.529 1.00 96.00 206 ALA A C 1
ATOM 1644 O O . ALA A 1 206 ? 7.209 -8.718 -7.681 1.00 96.00 206 ALA A O 1
ATOM 1645 N N . HIS A 1 207 ? 5.772 -7.257 -8.540 1.00 97.19 207 HIS A N 1
ATOM 1646 C CA . HIS A 1 207 ? 6.296 -7.386 -9.902 1.00 97.19 207 HIS A CA 1
ATOM 1647 C C . HIS A 1 207 ? 7.361 -6.330 -10.231 1.00 97.19 207 HIS A C 1
ATOM 1649 O O . HIS A 1 207 ? 7.171 -5.134 -9.984 1.00 97.19 207 HIS A O 1
ATOM 1655 N N . LEU A 1 208 ? 8.451 -6.769 -10.864 1.00 97.44 208 LEU A N 1
ATOM 1656 C CA . LEU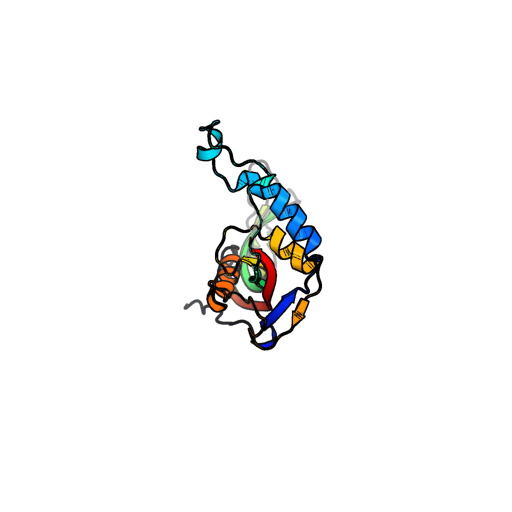 A 1 208 ? 9.428 -5.926 -11.545 1.00 97.44 208 LEU A CA 1
ATOM 1657 C C . LEU A 1 208 ? 9.108 -5.902 -13.041 1.00 97.44 208 LEU A C 1
ATOM 1659 O O . LEU A 1 208 ? 9.377 -6.867 -13.756 1.00 97.44 208 LEU A O 1
ATOM 1663 N N . TYR A 1 209 ? 8.542 -4.797 -13.513 1.00 97.75 209 TYR A N 1
ATOM 1664 C CA . TYR A 1 209 ? 8.246 -4.600 -14.925 1.00 97.75 209 TYR A CA 1
ATOM 1665 C C . TYR A 1 209 ? 9.394 -3.914 -15.656 1.00 97.75 209 TYR A C 1
ATOM 1667 O O . TYR A 1 209 ? 10.005 -2.991 -15.127 1.00 97.75 209 TYR A O 1
ATOM 1675 N N . PHE A 1 210 ? 9.596 -4.285 -16.914 1.00 96.94 210 PHE A N 1
ATOM 1676 C CA . PHE A 1 210 ? 10.537 -3.683 -17.845 1.00 96.94 210 PHE A CA 1
ATOM 1677 C C . PHE A 1 210 ? 9.783 -3.129 -19.047 1.00 96.94 210 PHE A C 1
ATOM 1679 O O . PHE A 1 210 ? 9.173 -3.876 -19.813 1.00 96.94 210 PHE A O 1
ATOM 1686 N N . ARG A 1 211 ? 9.807 -1.804 -19.211 1.00 93.94 211 ARG A N 1
ATOM 1687 C CA . ARG A 1 211 ? 9.159 -1.126 -20.341 1.00 93.94 211 ARG A CA 1
ATOM 1688 C C . ARG A 1 211 ? 10.167 -0.793 -21.447 1.00 93.94 211 ARG A C 1
ATOM 1690 O O . ARG A 1 211 ? 11.254 -0.313 -21.121 1.00 93.94 211 ARG A O 1
ATOM 1697 N N . PRO A 1 212 ? 9.805 -0.960 -22.728 1.00 91.25 212 PRO A N 1
ATOM 1698 C CA . PRO A 1 212 ? 10.647 -0.527 -23.834 1.00 91.25 212 PRO A CA 1
ATOM 1699 C C . PRO A 1 212 ? 10.682 1.005 -23.911 1.00 91.25 212 PRO A C 1
ATOM 1701 O O . PRO A 1 212 ? 9.645 1.675 -23.884 1.00 91.25 212 PRO A O 1
ATOM 1704 N N . VAL A 1 213 ? 11.882 1.571 -24.004 1.00 86.94 213 VAL A N 1
ATOM 1705 C CA . VAL A 1 213 ? 12.138 3.000 -24.194 1.00 86.94 213 VAL A CA 1
ATOM 1706 C C . VAL A 1 213 ? 13.225 3.160 -25.245 1.00 86.94 213 VAL A C 1
ATOM 1708 O O . VAL A 1 213 ? 14.340 2.673 -25.076 1.00 86.94 213 VAL A O 1
ATOM 1711 N N . PHE A 1 214 ? 12.909 3.876 -26.321 1.00 80.88 214 PHE A N 1
ATOM 1712 C CA . PHE A 1 214 ? 13.904 4.265 -27.311 1.00 80.88 214 PHE A CA 1
ATOM 1713 C C . PHE A 1 214 ? 14.675 5.484 -26.806 1.00 80.88 214 PHE A C 1
ATOM 1715 O O . PHE A 1 214 ? 14.090 6.541 -26.551 1.00 80.88 214 PHE A O 1
ATOM 1722 N N . ALA A 1 215 ? 15.984 5.319 -26.646 1.00 68.75 215 ALA A N 1
ATOM 1723 C CA . ALA A 1 215 ? 16.919 6.411 -26.447 1.00 68.75 215 ALA A CA 1
ATOM 1724 C C . ALA A 1 215 ? 17.491 6.824 -27.810 1.00 68.75 215 ALA A C 1
ATOM 1726 O O . ALA A 1 215 ? 17.858 5.969 -28.618 1.00 68.75 215 ALA A O 1
ATOM 1727 N N . PHE A 1 216 ? 17.550 8.130 -28.042 1.00 63.22 216 PHE A N 1
ATOM 1728 C CA . PHE A 1 216 ? 18.074 8.768 -29.246 1.00 63.22 216 PHE A CA 1
ATOM 1729 C C . PHE A 1 216 ? 19.131 9.801 -28.859 1.00 63.22 216 PHE A C 1
ATOM 1731 O O . PHE A 1 216 ? 18.983 10.388 -27.759 1.00 63.22 216 PHE A O 1
#

Secondary structure (DSSP, 8-state):
--------PPPGGGEEEEEE---S-HHHHHHHHHHHTTTSS-HHHHS-TTSPPPGGG------EEEEEEEEEEEEEEEEEEEEEEEEEEE---TT---EEETTEEE--B--SSS--EEEEEEEEEEEEEEEEEEEEETT-----HHHHHHHHTTS-EEEESSS-STTBPPPSS-HHHHHHHHHHHHHTS----SEEEEEEEEEEEEEEEEEEEEE-

Radius of gyration: 29.59 Å; chains: 1; bounding box: 64×50×79 Å

Foldseek 3Di:
DDDPPAPDDADCVQEFEKEFDPPDDVVVVVVVCLVCVQVVPDPVLVVDPVNNDDSVRDDPPDKDKAWFKKKKWKKKKKWWFKAKDKDWAFDPDPPDQWDADPNDIFGFADDPPDGITTIDIDIDGDMDMDIDIDIGGLQNDPDDSVVRVVCVVPTDIDTDPDQPDPNYDDGNQDQVNVVVVRVVVNVVDDDNHPGIPDIHMHINHTYIYIYIDMDD

Sequence (216 aa):
MEATEPTINPDTSVYRILYFEEVYPSRAAEEQAEKSKLAAFGTLARLNPLNRPKADTVRLSKWELRYEPFWHLVARREVDYLHEAVYPVQITNPHARKIEIAGTSFEILPGNGGKPRIDVQLQESCHRKIDVVIHQDALKRGIKPAKLQGYIDRYKAVERNQLDVDGTVPPQLPFNAAVQIARAKLAAEPIDAHSIQGDVIEFAIAHLYFRPVFAF